Protein AF-A0A1I6J6G9-F1 (afdb_monomer_lite)

pLDDT: mean 79.51, std 20.05, range [38.81, 98.25]

Sequence (245 aa):
MIAPMTFRFVLAAASRAPIALNALIALIAPISLISLISLCAVSPVAVAADMTRAEIDAARARIEQAYQSRVKECNQRFVVTGCLEEARDERIRQLRPLDRVEHQVNAEERQRRSAAARERVQEKEREAAQDEARRKTESVREAVQPASAPAVPGARTPRANPELHQRREAQQAAEAKADAAKRREAAAERRQKAQERQRKAGELQVRQAEKAASAASAPAGKNSKPPAAHLPTPSASDIRALPKR

Radius of gyration: 42.29 Å; chains: 1; bounding box: 89×64×113 Å

Foldseek 3Di:
DDDDDDDDDDDDDDDDDDDDDDDDDDDDDDDDDDDDPPPPPPDPDPPDDDDDPVNLVVQLVVLVVVLVVQLVVLVVDPNNVVSNVVSVVSSCVSCVVSVVVVVVNVVVVVVVVVVVVVVVVVVVVVVVVVVVVVVVVVVVVVVPPPPPPPPPPPDPPPPPPVVVVVVVVVVVVVVVVVVVVVVVVVVVVVVVVVVVVVVVVVVVVVVVVVVVVVVVPDPPPPPCDDDPDPDPDDDPVRVVPDDDD

Structure (mmCIF, N/CA/C/O backbone):
data_AF-A0A1I6J6G9-F1
#
_entry.id   AF-A0A1I6J6G9-F1
#
loop_
_atom_site.group_PDB
_atom_site.id
_atom_site.type_symbol
_atom_site.label_atom_id
_atom_site.label_alt_id
_atom_site.label_comp_id
_atom_site.label_asym_id
_atom_site.label_entity_id
_atom_site.label_seq_id
_atom_site.pdbx_PDB_ins_code
_atom_site.Cartn_x
_atom_site.Cartn_y
_atom_site.Cartn_z
_atom_site.occupancy
_atom_site.B_iso_or_equiv
_atom_site.auth_seq_id
_atom_site.auth_comp_id
_atom_site.auth_asym_id
_atom_site.auth_atom_id
_atom_site.pdbx_PDB_model_num
ATOM 1 N N . MET A 1 1 ? 39.955 19.156 44.311 1.00 38.81 1 MET A N 1
ATOM 2 C CA . MET A 1 1 ? 40.242 20.602 44.250 1.00 38.81 1 MET A CA 1
ATOM 3 C C . MET A 1 1 ? 38.944 21.333 43.956 1.00 38.81 1 MET A C 1
ATOM 5 O O . MET A 1 1 ? 38.326 21.026 42.953 1.00 38.81 1 MET A O 1
ATOM 9 N N . ILE A 1 2 ? 38.585 22.231 44.879 1.00 45.16 2 ILE A N 1
ATOM 10 C CA . ILE A 1 2 ? 37.656 23.374 44.791 1.00 45.16 2 ILE A CA 1
ATOM 11 C C . ILE A 1 2 ? 36.176 23.060 44.494 1.00 45.16 2 ILE A C 1
ATOM 13 O O . ILE A 1 2 ? 35.791 22.635 43.413 1.00 45.16 2 ILE A O 1
ATOM 17 N N . ALA A 1 3 ? 35.367 23.306 45.526 1.00 43.94 3 ALA A N 1
ATOM 18 C CA . ALA A 1 3 ? 33.912 23.218 45.579 1.00 43.94 3 ALA A CA 1
ATOM 19 C C . ALA A 1 3 ? 33.265 24.608 45.275 1.00 43.94 3 ALA A C 1
ATOM 21 O O . ALA A 1 3 ? 33.821 25.354 44.477 1.00 43.94 3 ALA A O 1
ATOM 22 N N . PRO A 1 4 ? 32.125 25.004 45.871 1.00 66.31 4 PRO A N 1
ATOM 23 C CA . PRO A 1 4 ? 30.778 24.968 45.292 1.00 66.31 4 PRO A CA 1
ATOM 24 C C . PRO A 1 4 ? 30.116 26.366 45.239 1.00 66.31 4 PRO A C 1
ATOM 26 O O . PRO A 1 4 ? 30.619 27.317 45.824 1.00 66.31 4 PRO A O 1
ATOM 29 N N . MET A 1 5 ? 28.931 26.495 44.633 1.00 52.31 5 MET A N 1
ATOM 30 C CA . MET A 1 5 ? 28.071 27.677 44.824 1.00 52.31 5 MET A CA 1
ATOM 31 C C . MET A 1 5 ? 26.618 27.250 45.056 1.00 52.31 5 MET A C 1
ATOM 33 O O . MET A 1 5 ? 25.798 27.144 44.150 1.00 52.31 5 MET A O 1
ATOM 37 N N . THR A 1 6 ? 26.328 26.980 46.324 1.00 49.09 6 THR A N 1
ATOM 38 C CA . THR A 1 6 ? 25.003 27.078 46.935 1.00 49.09 6 THR A CA 1
ATOM 39 C C . THR A 1 6 ? 24.735 28.540 47.292 1.00 49.09 6 THR A C 1
ATOM 41 O O . THR A 1 6 ? 25.556 29.133 47.988 1.00 49.09 6 THR A O 1
ATOM 44 N N . PHE A 1 7 ? 23.572 29.089 46.936 1.00 54.59 7 PHE A N 1
ATOM 45 C CA . PHE A 1 7 ? 23.034 30.278 47.603 1.00 54.59 7 PHE A CA 1
ATOM 46 C C . PHE A 1 7 ? 21.625 29.984 48.124 1.00 54.59 7 PHE A C 1
ATOM 48 O O . PHE A 1 7 ? 20.678 29.756 47.376 1.00 54.59 7 PHE A O 1
ATOM 55 N N . ARG A 1 8 ? 21.544 29.933 49.454 1.00 54.34 8 ARG A N 1
ATOM 56 C CA . ARG A 1 8 ? 20.338 30.048 50.278 1.00 54.34 8 ARG A CA 1
ATOM 57 C C . ARG A 1 8 ? 20.264 31.474 50.834 1.00 54.34 8 ARG A C 1
ATOM 59 O O . ARG A 1 8 ? 21.268 32.175 50.775 1.00 54.34 8 ARG A O 1
ATOM 66 N N . PHE A 1 9 ? 19.129 31.762 51.486 1.00 44.31 9 PHE A N 1
ATOM 67 C CA . PHE A 1 9 ? 18.784 32.899 52.365 1.00 44.31 9 PHE A CA 1
ATOM 68 C C . PHE A 1 9 ? 17.983 34.024 51.695 1.00 44.31 9 PHE A C 1
ATOM 70 O O . PHE A 1 9 ? 18.258 34.363 50.556 1.00 44.31 9 PHE A O 1
ATOM 77 N N . VAL A 1 10 ? 16.960 34.639 52.304 1.00 47.06 10 VAL A N 1
ATOM 78 C CA . VAL A 1 10 ? 16.396 34.709 53.681 1.00 47.06 10 VAL A CA 1
ATOM 79 C C . VAL A 1 10 ? 14.885 35.080 53.473 1.00 47.06 10 VAL A C 1
ATOM 81 O O . VAL A 1 10 ? 14.580 35.746 52.489 1.00 47.06 10 VAL A O 1
ATOM 84 N N . LEU A 1 11 ? 13.884 34.462 54.138 1.00 43.28 11 LEU A N 1
ATOM 85 C CA . LEU A 1 11 ? 13.014 35.001 55.234 1.00 43.28 11 LEU A CA 1
ATOM 86 C C . LEU A 1 11 ? 12.765 36.541 55.210 1.00 43.28 11 LEU A C 1
ATOM 88 O O . LEU A 1 11 ? 13.591 37.290 54.747 1.00 43.28 11 LEU A O 1
ATOM 92 N N . ALA A 1 12 ? 11.732 37.209 55.709 1.00 40.38 12 ALA A N 1
ATOM 93 C CA . ALA A 1 12 ? 10.555 36.979 56.527 1.00 40.38 12 ALA A CA 1
ATOM 94 C C . ALA A 1 12 ? 9.702 38.267 56.415 1.00 40.38 12 ALA A C 1
ATOM 96 O O . ALA A 1 12 ? 10.268 39.337 56.208 1.00 40.38 12 ALA A O 1
ATOM 97 N N . ALA A 1 13 ? 8.390 38.194 56.648 1.00 41.00 13 ALA A N 1
ATOM 98 C CA . ALA A 1 13 ? 7.668 39.157 57.494 1.00 41.00 13 ALA A CA 1
ATOM 99 C C . ALA A 1 13 ? 6.199 38.740 57.636 1.00 41.00 13 ALA A C 1
ATOM 101 O O . ALA A 1 13 ? 5.458 38.630 56.663 1.00 41.00 13 ALA A O 1
ATOM 102 N N . ALA A 1 14 ? 5.806 38.513 58.883 1.00 45.62 14 ALA A N 1
ATOM 103 C CA . ALA A 1 14 ? 4.445 38.305 59.339 1.00 45.62 14 ALA A CA 1
ATOM 104 C C . ALA A 1 14 ? 3.843 39.631 59.832 1.00 45.62 14 ALA A C 1
ATOM 106 O O . ALA A 1 14 ? 4.559 40.444 60.414 1.00 45.62 14 ALA A O 1
ATOM 107 N N . SER A 1 15 ? 2.523 39.787 59.738 1.00 48.12 15 SER A N 1
ATOM 108 C CA . SER A 1 15 ? 1.739 40.601 60.678 1.00 48.12 15 SER A CA 1
ATOM 109 C C . SER A 1 15 ? 0.290 40.091 60.769 1.00 48.12 15 SER A C 1
ATOM 111 O O . SER A 1 15 ? -0.230 39.452 59.859 1.00 48.12 15 SER A O 1
ATOM 113 N N . ARG A 1 16 ? -0.297 40.264 61.958 1.00 50.94 16 ARG A N 1
ATOM 114 C CA . ARG A 1 16 ? -1.461 39.569 62.541 1.00 50.94 16 ARG A CA 1
ATOM 115 C C . ARG A 1 16 ? -2.726 40.455 62.539 1.00 50.94 16 ARG A C 1
ATOM 117 O O . ARG A 1 16 ? -2.579 41.599 62.936 1.00 50.94 16 ARG A O 1
ATOM 124 N N . ALA A 1 17 ? -3.896 39.849 62.240 1.00 45.72 17 ALA A N 1
ATOM 125 C CA . ALA A 1 17 ? -5.252 39.920 62.878 1.00 45.72 17 ALA A CA 1
ATOM 126 C C . ALA A 1 17 ? -5.901 41.306 63.231 1.00 45.72 17 ALA A C 1
ATOM 128 O O . ALA A 1 17 ? -5.201 42.303 63.129 1.00 45.72 17 ALA A O 1
ATOM 129 N N . PRO A 1 18 ? -7.182 41.438 63.704 1.00 55.47 18 PRO A N 1
ATOM 130 C CA . PRO A 1 18 ? -8.232 40.443 64.031 1.00 55.47 18 PRO A CA 1
ATOM 131 C C . PRO A 1 18 ? -9.713 40.776 63.626 1.00 55.47 18 PRO A C 1
ATOM 133 O O . PRO A 1 18 ? -10.078 41.903 63.322 1.00 55.47 18 PRO A O 1
ATOM 136 N N . ILE A 1 19 ? -10.560 39.734 63.666 1.00 52.97 19 ILE A N 1
ATOM 137 C CA . ILE A 1 19 ? -11.949 39.611 64.189 1.00 52.97 19 ILE A CA 1
ATOM 138 C C . ILE A 1 19 ? -12.850 40.871 64.255 1.00 52.97 19 ILE A C 1
ATOM 140 O O . ILE A 1 19 ? -12.655 41.722 65.117 1.00 52.97 19 ILE A O 1
ATOM 144 N N . ALA A 1 20 ? -13.980 40.853 63.529 1.00 48.72 20 ALA A N 1
ATOM 145 C CA . ALA A 1 20 ? -15.238 41.446 63.998 1.00 48.72 20 ALA A CA 1
ATOM 146 C C . ALA A 1 20 ? -16.474 40.682 63.477 1.00 48.72 20 ALA A C 1
ATOM 148 O O . ALA A 1 20 ? -16.691 40.531 62.277 1.00 48.72 20 ALA A O 1
ATOM 149 N N . LEU A 1 21 ? -17.251 40.203 64.449 1.00 49.12 21 LEU A N 1
ATOM 150 C CA . LEU A 1 21 ? -18.651 39.777 64.419 1.00 49.12 21 LEU A CA 1
ATOM 151 C C . LEU A 1 21 ? -19.518 40.675 63.515 1.00 49.12 21 LEU A C 1
ATOM 153 O O . LEU A 1 21 ? -19.508 41.888 63.696 1.00 49.12 21 LEU A O 1
ATOM 157 N N . ASN A 1 22 ? -20.354 40.091 62.652 1.00 48.75 22 ASN A N 1
ATOM 158 C CA . ASN A 1 22 ? -21.758 40.499 62.567 1.00 48.75 22 ASN A CA 1
ATOM 159 C C . ASN A 1 22 ? -22.607 39.434 61.872 1.00 48.75 22 ASN A C 1
ATOM 161 O O . ASN A 1 22 ? -22.327 38.976 60.766 1.00 48.75 22 ASN A O 1
ATOM 165 N N . ALA A 1 23 ? -23.632 39.026 62.604 1.00 44.22 23 ALA A N 1
ATOM 166 C CA . ALA A 1 23 ? -24.640 38.068 62.223 1.00 44.22 23 ALA A CA 1
ATOM 167 C C . ALA A 1 23 ? -25.755 38.727 61.389 1.00 44.22 23 ALA A C 1
ATOM 169 O O . ALA A 1 23 ? -25.989 39.927 61.490 1.00 44.22 23 ALA A O 1
ATOM 170 N N . LEU A 1 24 ? -26.517 37.869 60.703 1.00 40.94 24 LEU A N 1
ATOM 171 C CA . LEU A 1 24 ? -27.970 37.987 60.550 1.00 40.94 24 LEU A CA 1
ATOM 172 C C . LEU A 1 24 ? -28.512 39.069 59.593 1.00 40.94 24 LEU A C 1
ATOM 174 O O . LEU A 1 24 ? -28.957 40.101 60.067 1.00 40.94 24 LEU A O 1
ATOM 178 N N . ILE A 1 25 ? -28.657 38.762 58.294 1.00 49.28 25 ILE A N 1
ATOM 179 C CA . ILE A 1 25 ? -29.888 39.084 57.534 1.00 49.28 25 ILE A CA 1
ATOM 180 C C . ILE A 1 25 ? -30.158 37.954 56.532 1.00 49.28 25 ILE A C 1
ATOM 182 O O . ILE A 1 25 ? -29.389 37.709 55.605 1.00 49.28 25 ILE A O 1
ATOM 186 N N . ALA A 1 26 ? -31.265 37.257 56.758 1.00 45.81 26 ALA A N 1
ATOM 187 C CA . ALA A 1 26 ? -31.869 36.303 55.848 1.00 45.81 26 ALA A CA 1
ATOM 188 C C . ALA A 1 26 ? -32.902 37.004 54.938 1.00 45.81 26 ALA A C 1
ATOM 190 O O . ALA A 1 26 ? -33.452 38.033 55.316 1.00 45.81 26 ALA A O 1
ATOM 191 N N . LEU A 1 27 ? -33.210 36.362 53.803 1.00 47.00 27 LEU A N 1
ATOM 192 C CA . LEU A 1 27 ? -34.405 36.540 52.958 1.00 47.00 27 LEU A CA 1
ATOM 193 C C . LEU A 1 27 ? -34.607 37.887 52.234 1.00 47.00 27 LEU A C 1
ATOM 195 O O . LEU A 1 27 ? -35.333 38.739 52.726 1.00 47.00 27 LEU A O 1
ATOM 199 N N . ILE A 1 28 ? -34.163 37.968 50.969 1.00 48.72 28 ILE A N 1
ATOM 200 C CA . ILE A 1 28 ? -34.999 38.451 49.848 1.00 48.72 28 ILE A CA 1
ATOM 201 C C . ILE A 1 28 ? -34.712 37.556 48.632 1.00 48.72 28 ILE A C 1
ATOM 203 O O . ILE A 1 28 ? -33.566 37.234 48.332 1.00 48.72 28 ILE A O 1
ATOM 207 N N . ALA A 1 29 ? -35.786 37.086 48.009 1.00 44.12 29 ALA A N 1
ATOM 208 C CA . ALA A 1 29 ? -35.824 36.085 46.954 1.00 44.12 29 ALA A CA 1
ATOM 209 C C . ALA A 1 29 ? -35.574 36.701 45.542 1.00 44.12 29 ALA A C 1
ATOM 211 O O . ALA A 1 29 ? -35.080 37.822 45.450 1.00 44.12 29 ALA A O 1
ATOM 212 N N . PRO A 1 30 ? -35.812 35.955 44.447 1.00 58.53 30 PRO A N 1
ATOM 213 C CA . PRO A 1 30 ? -34.904 35.694 43.327 1.00 58.53 30 PRO A CA 1
ATOM 214 C C . PRO A 1 30 ? -35.187 36.640 42.140 1.00 58.53 30 PRO A C 1
ATOM 216 O O . PRO A 1 30 ? -36.049 37.495 42.268 1.00 58.53 30 PRO A O 1
ATOM 219 N N . ILE A 1 31 ? -34.517 36.454 40.990 1.00 48.91 31 ILE A N 1
ATOM 220 C CA . ILE A 1 31 ? -34.902 36.855 39.608 1.00 48.91 31 ILE A CA 1
ATOM 221 C C . ILE A 1 31 ? -33.693 37.437 38.847 1.00 48.91 31 ILE A C 1
ATOM 223 O O . ILE A 1 31 ? -33.018 38.351 39.304 1.00 48.91 31 ILE A O 1
ATOM 227 N N . SER A 1 32 ? -33.484 36.898 37.641 1.00 47.28 32 SER A N 1
ATOM 228 C CA . SER A 1 32 ? -32.656 37.435 36.548 1.00 47.28 32 SER A CA 1
ATOM 229 C C . SER A 1 32 ? -31.139 37.269 36.626 1.00 47.28 32 SER A C 1
ATOM 231 O O . SER A 1 32 ? -30.405 38.230 36.804 1.00 47.28 32 SER A O 1
ATOM 233 N N . LEU A 1 33 ? -30.662 36.061 36.310 1.00 45.12 33 LEU A N 1
ATOM 234 C CA . LEU A 1 33 ? -29.445 35.885 35.499 1.00 45.12 33 LEU A CA 1
ATOM 235 C C . LEU A 1 33 ? -29.486 34.515 34.800 1.00 45.12 33 LEU A C 1
ATOM 237 O O . LEU A 1 33 ? -28.687 33.616 35.040 1.00 45.12 33 LEU A O 1
ATOM 241 N N . ILE A 1 34 ? -30.498 34.352 33.944 1.00 47.97 34 ILE A N 1
ATOM 242 C CA . ILE A 1 34 ? -30.553 33.309 32.917 1.00 47.97 34 ILE A CA 1
ATOM 243 C C . ILE A 1 34 ? -30.219 33.977 31.580 1.00 47.97 34 ILE A C 1
ATOM 245 O O . ILE A 1 34 ? -30.699 35.072 31.298 1.00 47.97 34 ILE A O 1
ATOM 249 N N . SER A 1 35 ? -29.477 33.244 30.750 1.00 49.25 35 SER A N 1
ATOM 250 C CA . SER A 1 35 ? -29.317 33.423 29.300 1.00 49.25 35 SER A CA 1
ATOM 251 C C . SER A 1 35 ? -28.183 34.318 28.800 1.00 49.25 35 SER A C 1
ATOM 253 O O . SER A 1 35 ? -28.405 35.390 28.256 1.00 49.25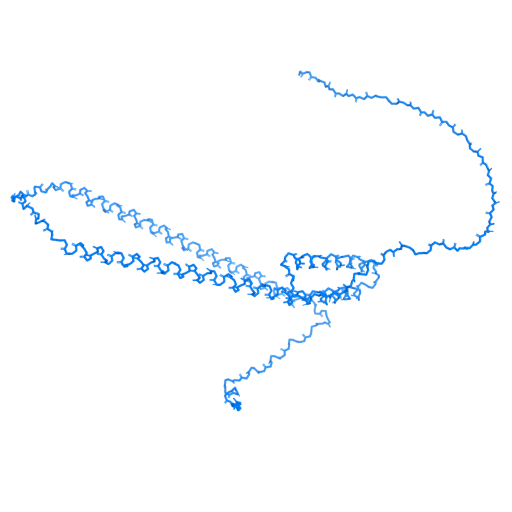 35 SER A O 1
ATOM 255 N N . LEU A 1 36 ? -26.960 33.780 28.853 1.00 47.91 36 LEU A N 1
ATOM 256 C CA . LEU A 1 36 ? -25.964 33.935 27.781 1.00 47.91 36 LEU A CA 1
ATOM 257 C C . LEU A 1 36 ? -25.007 32.727 27.772 1.00 47.91 36 LEU A C 1
ATOM 259 O O . LEU A 1 36 ? -23.788 32.856 27.759 1.00 47.91 36 LEU A O 1
ATOM 263 N N . ILE A 1 37 ? -25.566 31.512 27.782 1.00 55.28 37 ILE A N 1
ATOM 264 C CA . ILE A 1 37 ? -24.819 30.336 27.322 1.00 55.28 37 ILE A CA 1
ATOM 265 C C . ILE A 1 37 ? -25.101 30.243 25.832 1.00 55.28 37 ILE A C 1
ATOM 267 O O . ILE A 1 37 ? -26.179 29.828 25.410 1.00 55.28 37 ILE A O 1
ATOM 271 N N . SER A 1 38 ? -24.129 30.728 25.062 1.00 46.09 38 SER A N 1
ATOM 272 C CA . SER A 1 38 ? -24.056 30.605 23.615 1.00 46.09 38 SER A CA 1
ATOM 273 C C . SER A 1 38 ? -24.272 29.145 23.229 1.00 46.09 38 SER A C 1
ATOM 275 O O . SER A 1 38 ? -23.399 28.289 23.394 1.00 46.09 38 SER A O 1
ATOM 277 N N . LEU A 1 39 ? -25.481 28.861 22.757 1.00 44.91 39 LEU A N 1
ATOM 278 C CA . LEU A 1 39 ? -25.828 27.614 22.116 1.00 44.91 39 LEU A CA 1
ATOM 279 C C . LEU A 1 39 ? -25.170 27.654 20.735 1.00 44.91 39 LEU A C 1
ATOM 281 O O . LEU A 1 39 ? -25.781 28.056 19.748 1.00 44.91 39 LEU A O 1
ATOM 285 N N . CYS A 1 40 ? -23.898 27.259 20.664 1.00 40.84 40 CYS A N 1
ATOM 286 C CA . CYS A 1 40 ? -23.317 26.791 19.415 1.00 40.84 40 CYS A CA 1
ATOM 287 C C . CYS A 1 40 ? -24.106 25.545 19.015 1.00 40.84 40 CYS A C 1
ATOM 289 O O . CYS A 1 40 ? -23.790 24.427 19.422 1.00 40.84 40 CYS A O 1
ATOM 291 N N . ALA A 1 41 ? -25.179 25.760 18.259 1.00 41.78 41 ALA A N 1
ATOM 292 C CA . ALA A 1 41 ? -25.892 24.725 17.546 1.00 41.78 41 ALA A CA 1
ATOM 293 C C . ALA A 1 41 ? -24.912 24.091 16.551 1.00 41.78 41 ALA A C 1
ATOM 295 O O . ALA A 1 41 ? -24.777 24.523 15.406 1.00 41.78 41 ALA A O 1
ATOM 296 N N . VAL A 1 42 ? -24.187 23.067 17.006 1.00 55.06 42 VAL A N 1
ATOM 297 C CA . VAL A 1 42 ? -23.536 22.103 16.124 1.00 55.06 42 VAL A CA 1
ATOM 298 C C . VAL A 1 42 ? -24.672 21.375 15.421 1.00 55.06 42 VAL A C 1
ATOM 300 O O . VAL A 1 42 ? -25.265 20.436 15.945 1.00 55.06 42 VAL A O 1
ATOM 303 N N . SER A 1 43 ? -25.029 21.894 14.252 1.00 44.34 43 SER A N 1
ATOM 304 C CA . SER A 1 43 ? -25.975 21.257 13.349 1.00 44.34 43 SER A CA 1
ATOM 305 C C . SER A 1 43 ? -25.421 19.881 12.970 1.00 44.34 43 SER A C 1
ATOM 307 O O . SER A 1 43 ? -24.274 19.801 12.514 1.00 44.34 43 SER A O 1
ATOM 309 N N . PRO A 1 44 ? -26.176 18.785 13.150 1.00 52.94 44 PRO A N 1
ATOM 310 C CA . PRO A 1 44 ? -25.733 17.493 12.675 1.00 52.94 44 PRO A CA 1
ATOM 311 C C . PRO A 1 44 ? -25.830 17.462 11.145 1.00 52.94 44 PRO A C 1
ATOM 313 O O . PRO A 1 44 ? -26.911 17.483 10.570 1.00 52.94 44 PRO A O 1
ATOM 316 N N . VAL A 1 45 ? -24.659 17.352 10.514 1.00 52.72 45 VAL A N 1
ATOM 317 C CA . VAL A 1 45 ? -24.447 16.579 9.282 1.00 52.72 45 VAL A CA 1
ATOM 318 C C . VAL A 1 45 ? -25.225 17.087 8.058 1.00 52.72 45 VAL A C 1
ATOM 320 O O . VAL A 1 45 ? -26.062 16.394 7.489 1.00 52.72 45 VAL A O 1
ATOM 323 N N . ALA A 1 46 ? -24.831 18.256 7.557 1.00 46.41 46 ALA A N 1
ATOM 324 C CA . ALA A 1 46 ? -24.772 18.469 6.112 1.00 46.41 46 ALA A CA 1
ATOM 325 C C . ALA A 1 46 ? -23.373 18.040 5.631 1.00 46.41 46 ALA A C 1
ATOM 327 O O . ALA A 1 46 ? -22.508 18.873 5.383 1.00 46.41 46 ALA A O 1
ATOM 328 N N . VAL A 1 47 ? -23.107 16.728 5.587 1.00 57.97 47 VAL A N 1
ATOM 329 C CA . VAL A 1 47 ? -21.920 16.201 4.889 1.00 57.97 47 VAL A CA 1
ATOM 330 C C . VAL A 1 47 ? -22.381 15.835 3.490 1.00 57.97 47 VAL A C 1
ATOM 332 O O . VAL A 1 47 ? -23.027 14.812 3.285 1.00 57.97 47 VAL A O 1
ATOM 335 N N . ALA A 1 48 ? -22.163 16.717 2.527 1.00 52.16 48 ALA A N 1
ATOM 336 C CA . ALA A 1 48 ? -22.530 16.416 1.151 1.00 52.16 48 ALA A CA 1
ATOM 337 C C . ALA A 1 48 ? -21.685 17.240 0.184 1.00 52.16 48 ALA A C 1
ATOM 339 O O . ALA A 1 48 ? -22.123 18.281 -0.287 1.00 52.16 48 ALA A O 1
ATOM 340 N N . ALA A 1 49 ? -20.453 16.771 -0.036 1.00 55.50 49 ALA A N 1
ATOM 341 C CA . ALA A 1 49 ? -19.853 16.497 -1.354 1.00 55.50 49 ALA A CA 1
ATOM 342 C C . ALA A 1 49 ? -18.325 16.669 -1.338 1.00 55.50 49 ALA A C 1
ATOM 344 O O . ALA A 1 49 ? -17.634 15.868 -1.955 1.00 55.50 49 ALA A O 1
ATOM 345 N N . ASP A 1 50 ? -17.798 17.615 -0.554 1.00 69.19 50 ASP A N 1
ATOM 346 C CA . ASP A 1 50 ? -16.424 18.103 -0.751 1.00 69.19 50 ASP A CA 1
ATOM 347 C C . ASP A 1 50 ? -15.533 17.984 0.495 1.00 69.19 50 ASP A C 1
ATOM 349 O O . ASP A 1 50 ? -14.781 18.900 0.817 1.00 69.19 50 ASP A O 1
ATOM 353 N N . MET A 1 51 ? -15.606 16.871 1.234 1.00 83.88 51 MET A N 1
ATOM 354 C CA . MET A 1 51 ? -14.655 16.666 2.334 1.00 83.88 51 MET A CA 1
ATOM 355 C C . MET A 1 51 ? -13.304 16.183 1.811 1.00 83.88 51 MET A C 1
ATOM 357 O O . MET A 1 51 ? -13.215 15.169 1.112 1.00 83.88 51 MET A O 1
ATOM 361 N N . THR A 1 52 ? -12.229 16.857 2.215 1.00 89.12 52 THR A N 1
ATOM 362 C CA . THR A 1 52 ? -10.868 16.376 1.949 1.00 89.12 52 THR A CA 1
ATOM 363 C C . THR A 1 52 ? -10.505 15.203 2.865 1.00 89.12 52 THR A C 1
ATOM 365 O O . THR A 1 52 ? -11.089 15.003 3.931 1.00 89.12 52 THR A O 1
ATOM 368 N N . ARG A 1 53 ? -9.487 14.413 2.494 1.00 91.12 53 ARG A N 1
ATOM 369 C CA . ARG A 1 53 ? -9.023 13.274 3.310 1.00 91.12 53 ARG A CA 1
ATOM 370 C C . ARG A 1 53 ? -8.648 13.683 4.742 1.00 91.12 53 ARG A C 1
ATOM 372 O O . ARG A 1 53 ? -9.008 12.992 5.687 1.00 91.12 53 ARG A O 1
ATOM 379 N N . ALA A 1 54 ? -7.993 14.833 4.898 1.00 92.44 54 ALA A N 1
ATOM 380 C CA . ALA A 1 54 ? -7.621 15.367 6.206 1.00 92.44 54 ALA A CA 1
ATOM 381 C C . ALA A 1 54 ? -8.848 15.736 7.060 1.00 92.44 54 ALA A C 1
ATOM 383 O O . ALA A 1 54 ? -8.858 15.507 8.268 1.00 92.44 54 ALA A O 1
ATOM 384 N N . GLU A 1 55 ? -9.902 16.269 6.442 1.00 93.00 55 GLU A N 1
ATOM 385 C CA . GLU A 1 55 ? -11.154 16.585 7.135 1.00 93.00 55 GLU A CA 1
ATOM 386 C C . GLU A 1 55 ? -11.907 15.326 7.568 1.00 93.00 55 GLU A C 1
ATOM 388 O O . GLU A 1 55 ? -12.478 15.307 8.661 1.00 93.00 55 GLU A O 1
ATOM 393 N N . ILE A 1 56 ? -11.883 14.270 6.747 1.00 94.12 56 ILE A N 1
ATOM 394 C CA . ILE A 1 56 ? -12.452 12.961 7.095 1.00 94.12 56 ILE A CA 1
ATOM 395 C C . ILE A 1 56 ? -11.712 12.386 8.305 1.00 94.12 56 ILE A C 1
ATOM 397 O O . ILE A 1 56 ? -12.356 12.004 9.283 1.00 94.12 56 ILE A O 1
ATOM 401 N N . ASP A 1 57 ? -10.378 12.399 8.296 1.00 94.69 57 ASP A N 1
ATOM 402 C CA . ASP A 1 57 ? -9.562 11.916 9.415 1.00 94.69 57 ASP A CA 1
ATOM 403 C C . ASP A 1 57 ? -9.826 12.724 10.698 1.00 94.69 57 ASP A C 1
ATOM 405 O O . ASP A 1 57 ? -10.038 12.152 11.771 1.00 94.69 57 ASP A O 1
ATOM 409 N N . ALA A 1 58 ? -9.916 14.054 10.591 1.00 96.25 58 ALA A N 1
ATOM 410 C CA . ALA A 1 58 ? -10.265 14.923 11.713 1.00 96.25 58 ALA A CA 1
ATOM 411 C C . ALA A 1 58 ? -11.692 14.670 12.234 1.00 96.25 58 ALA A C 1
ATOM 413 O O . ALA A 1 58 ? -11.950 14.745 13.438 1.00 96.25 58 ALA A O 1
ATOM 414 N N . ALA A 1 59 ? -12.648 14.367 11.355 1.00 95.19 59 ALA A N 1
ATOM 415 C CA . ALA A 1 59 ? -14.007 14.011 11.749 1.00 95.19 59 ALA A CA 1
ATOM 416 C C . ALA A 1 59 ? -14.057 12.642 12.453 1.00 95.19 59 ALA A C 1
ATOM 418 O O . ALA A 1 59 ? -14.667 12.537 13.519 1.00 95.19 59 ALA A O 1
ATOM 419 N N . ARG A 1 60 ? -13.345 11.627 11.943 1.00 96.69 60 ARG A N 1
ATOM 420 C CA . ARG A 1 60 ? -13.207 10.314 12.603 1.00 96.69 60 ARG A CA 1
ATOM 421 C C . ARG A 1 60 ? -12.567 10.451 13.984 1.00 96.69 60 ARG A C 1
ATOM 423 O O . ARG A 1 60 ? -13.065 9.862 14.940 1.00 96.69 60 ARG A O 1
ATOM 430 N N . ALA A 1 61 ? -11.514 11.261 14.109 1.00 97.38 61 ALA A N 1
ATOM 431 C CA . ALA A 1 61 ? -10.844 11.511 15.384 1.00 97.38 61 ALA A CA 1
ATOM 432 C C . ALA A 1 61 ? -11.783 12.154 16.418 1.00 97.38 61 ALA A C 1
ATOM 434 O O . ALA A 1 61 ? -11.799 11.733 17.574 1.00 97.38 61 ALA A O 1
ATOM 435 N N . ARG A 1 62 ? -12.616 13.120 16.003 1.00 97.75 62 ARG A N 1
ATOM 436 C CA . ARG A 1 62 ? -13.629 13.741 16.875 1.00 97.75 62 ARG A CA 1
ATOM 437 C C . ARG A 1 62 ? -14.676 12.735 17.359 1.00 97.75 62 ARG A C 1
ATOM 439 O O . ARG A 1 62 ? -14.976 12.704 18.551 1.00 97.75 62 ARG A O 1
ATOM 446 N N . ILE A 1 63 ? -15.193 11.892 16.462 1.00 97.50 63 ILE A N 1
ATOM 447 C CA . ILE A 1 63 ? -16.160 10.835 16.809 1.00 97.50 63 ILE A CA 1
ATOM 448 C C . ILE A 1 63 ? -15.528 9.829 17.779 1.00 97.50 63 ILE A C 1
ATOM 450 O O . ILE A 1 63 ? -16.139 9.452 18.778 1.00 97.50 63 ILE A O 1
ATOM 454 N N . GLU A 1 64 ? -14.283 9.425 17.528 1.00 97.81 64 GLU A N 1
ATOM 455 C CA . GLU A 1 64 ? -13.564 8.505 18.406 1.00 97.81 64 GLU A CA 1
ATOM 456 C C . GLU A 1 64 ? -13.320 9.126 19.788 1.00 97.81 64 GLU A C 1
ATOM 458 O O . GLU A 1 64 ? -13.575 8.484 20.801 1.00 97.81 64 GLU A O 1
ATOM 463 N N . GLN A 1 65 ? -12.918 10.396 19.866 1.00 98.19 65 GLN A N 1
ATOM 464 C CA . GLN A 1 65 ? -12.745 11.094 21.142 1.00 98.19 65 GLN A CA 1
ATOM 465 C C . GLN A 1 65 ? -14.059 11.189 21.937 1.00 98.19 65 GLN A C 1
ATOM 467 O O . GLN A 1 65 ? -14.059 10.999 23.160 1.00 98.19 65 GLN A O 1
ATOM 472 N N . ALA A 1 66 ? -15.178 11.453 21.257 1.00 97.06 66 ALA A N 1
ATOM 473 C CA . ALA A 1 66 ? -16.502 11.474 21.872 1.00 97.06 66 ALA A CA 1
ATOM 474 C C . ALA A 1 66 ? -16.894 10.087 22.406 1.00 97.06 66 ALA A C 1
ATOM 476 O O . ALA A 1 66 ? -17.334 9.968 23.551 1.00 97.06 66 ALA A O 1
ATOM 477 N N . TYR A 1 67 ? -16.648 9.032 21.625 1.00 98.19 67 TYR A N 1
ATOM 478 C CA . TYR A 1 67 ? -16.859 7.650 22.052 1.00 98.19 67 TYR A CA 1
ATOM 479 C C . TYR A 1 67 ? -16.010 7.291 23.277 1.00 98.19 67 TYR A C 1
ATOM 481 O O . TYR A 1 67 ? -16.547 6.804 24.266 1.00 98.19 67 TYR A O 1
ATOM 489 N N . GLN A 1 68 ? -14.710 7.595 23.270 1.00 98.25 68 GLN A N 1
ATOM 490 C CA . GLN A 1 68 ? -13.824 7.316 24.405 1.00 98.25 68 GLN A CA 1
ATOM 491 C C . GLN A 1 68 ? -14.267 8.054 25.675 1.00 98.25 68 GLN A C 1
ATOM 493 O O . GLN A 1 68 ? -14.201 7.506 26.776 1.00 98.25 68 GLN A O 1
ATOM 498 N N . SER A 1 69 ? -14.756 9.287 25.534 1.00 97.81 69 SER A N 1
ATOM 499 C CA . SER A 1 69 ? -15.321 10.049 26.652 1.00 97.81 69 SER A CA 1
ATOM 500 C C . SER A 1 69 ? -16.600 9.397 27.190 1.00 97.81 69 SER A C 1
ATOM 502 O O . SER A 1 69 ? -16.725 9.215 28.400 1.00 97.81 69 SER A O 1
ATOM 504 N N . ARG A 1 70 ? -17.503 8.948 26.306 1.00 96.75 70 ARG A N 1
ATOM 505 C CA . ARG A 1 70 ? -18.713 8.202 26.690 1.00 96.75 70 ARG A CA 1
ATOM 506 C C . ARG A 1 70 ? -18.405 6.864 27.349 1.00 96.75 70 ARG A C 1
ATOM 508 O O . ARG A 1 70 ? -19.042 6.526 28.335 1.00 96.75 70 ARG A O 1
ATOM 515 N N . VAL A 1 71 ? -17.403 6.128 26.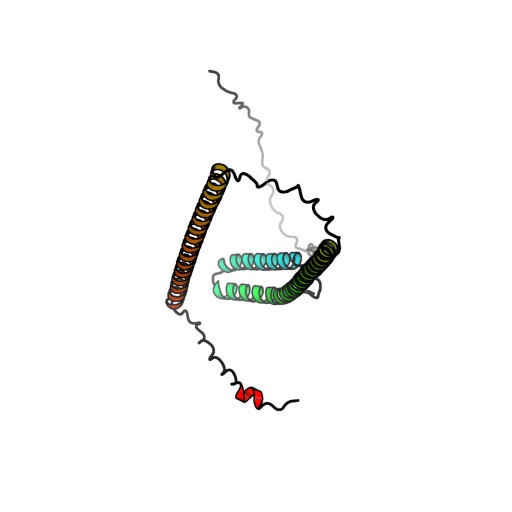877 1.00 97.62 71 VAL A N 1
ATOM 516 C CA . VAL A 1 71 ? -16.964 4.873 27.508 1.00 97.62 71 VAL A CA 1
ATOM 517 C C . VAL A 1 71 ? -16.489 5.123 28.941 1.00 97.62 71 VAL A C 1
ATOM 519 O O . VAL A 1 71 ? -16.874 4.390 29.851 1.00 97.62 71 VAL A O 1
ATOM 522 N N . LYS A 1 72 ? -15.695 6.180 29.169 1.00 97.75 72 LYS A N 1
ATOM 523 C CA . LYS A 1 72 ? -15.251 6.565 30.520 1.00 97.75 72 LYS A CA 1
ATOM 524 C C . LYS A 1 72 ? -16.427 6.886 31.440 1.00 97.75 72 LYS A C 1
ATOM 526 O O . LYS A 1 72 ? -16.416 6.445 32.583 1.00 97.75 72 LYS A O 1
ATOM 531 N N . GLU A 1 73 ? -17.426 7.609 30.942 1.00 96.12 73 GLU A N 1
ATOM 532 C CA . GLU A 1 73 ? -18.660 7.905 31.678 1.00 96.12 73 GLU A CA 1
ATOM 533 C C . GLU A 1 73 ? -19.461 6.628 31.978 1.00 96.12 73 GLU A C 1
ATOM 535 O O . GLU A 1 73 ? -19.859 6.399 33.116 1.00 96.12 73 GLU A O 1
ATOM 540 N N . CYS A 1 74 ? -19.647 5.750 30.989 1.00 97.38 74 CYS A N 1
ATOM 541 C CA . CYS A 1 74 ? -20.377 4.494 31.154 1.00 97.38 74 CYS A CA 1
ATOM 542 C C . CYS A 1 74 ? -19.759 3.589 32.219 1.00 97.38 74 CYS A C 1
ATOM 544 O O . CYS A 1 74 ? -20.490 2.989 33.002 1.00 97.38 74 CYS A O 1
ATOM 546 N N . ASN A 1 75 ? -18.429 3.536 32.292 1.00 95.69 75 ASN A N 1
ATOM 547 C CA . ASN A 1 75 ? -17.713 2.747 33.295 1.00 95.69 75 ASN A CA 1
ATOM 548 C C . ASN A 1 75 ? -17.911 3.251 34.735 1.00 95.69 75 ASN A C 1
ATOM 550 O O . ASN A 1 75 ? -17.608 2.521 35.673 1.00 95.69 75 ASN A O 1
ATOM 554 N N . GLN A 1 76 ? -18.410 4.475 34.929 1.00 96.00 76 GLN A N 1
ATOM 555 C CA . GLN A 1 76 ? -18.745 5.010 36.254 1.00 96.00 76 GLN A CA 1
ATOM 556 C C . GLN A 1 76 ? -20.171 4.637 36.695 1.00 96.00 76 GLN A C 1
ATOM 558 O O . GLN A 1 76 ? -20.545 4.883 37.840 1.00 96.00 76 GLN A O 1
ATOM 563 N N . ARG A 1 77 ? -20.989 4.063 35.802 1.00 93.62 77 ARG A N 1
ATOM 564 C CA . ARG A 1 77 ? -22.383 3.690 36.084 1.00 93.62 77 ARG A CA 1
ATOM 565 C C . ARG A 1 77 ? -22.457 2.251 36.594 1.00 93.62 77 ARG A C 1
ATOM 567 O O . ARG A 1 77 ? -21.649 1.408 36.232 1.00 93.62 77 ARG A O 1
ATOM 574 N N . PHE A 1 78 ? -23.487 1.945 37.382 1.00 89.62 78 PHE A N 1
ATOM 575 C CA . PHE A 1 78 ? -23.729 0.576 37.859 1.00 89.62 78 PHE A CA 1
ATOM 576 C C . PHE A 1 78 ? -24.183 -0.382 36.744 1.00 89.62 78 PHE A C 1
ATOM 578 O O . PHE A 1 78 ? -23.842 -1.561 36.771 1.00 89.62 78 PHE A O 1
ATOM 585 N N . VAL A 1 79 ? -24.923 0.113 35.744 1.00 88.81 79 VAL A N 1
ATOM 586 C CA . VAL A 1 79 ? -25.370 -0.675 34.582 1.00 88.81 79 VAL A CA 1
ATOM 587 C C . VAL A 1 79 ? -24.548 -0.273 33.358 1.00 88.81 79 VAL A C 1
ATOM 589 O O . VAL A 1 79 ? -24.947 0.571 32.557 1.00 88.81 79 VAL A O 1
ATOM 592 N N . VAL A 1 80 ? -23.356 -0.854 33.247 1.00 94.38 80 VAL A N 1
ATOM 593 C CA . VAL A 1 80 ? -22.363 -0.486 32.224 1.00 94.38 80 VAL A CA 1
ATOM 594 C C . VAL A 1 80 ? -22.750 -1.001 30.832 1.00 94.38 80 VAL A C 1
ATOM 596 O O . VAL A 1 80 ? -22.504 -0.325 29.837 1.00 94.38 80 VAL A O 1
ATOM 599 N N . THR A 1 81 ? -23.386 -2.173 30.743 1.00 94.31 81 THR A N 1
ATOM 600 C CA . THR A 1 81 ? -23.627 -2.879 29.470 1.00 94.31 81 THR A CA 1
ATOM 601 C C . THR A 1 81 ? -24.487 -2.080 28.493 1.00 94.31 81 THR A C 1
ATOM 603 O O . THR A 1 81 ? -24.024 -1.798 27.392 1.00 94.31 81 THR A O 1
ATOM 606 N N . GLY A 1 82 ? -25.680 -1.638 28.907 1.00 96.19 82 GLY A N 1
ATOM 607 C CA . GLY A 1 82 ? -26.569 -0.849 28.041 1.00 96.19 82 GLY A CA 1
ATOM 608 C C . GLY A 1 82 ? -25.947 0.485 27.618 1.00 96.19 82 GLY A C 1
ATOM 609 O O . GLY A 1 82 ? -26.024 0.872 26.459 1.00 96.19 82 GLY A O 1
ATOM 610 N N . CYS A 1 83 ? -25.222 1.141 28.530 1.00 96.56 83 CYS A N 1
ATOM 611 C CA . CYS A 1 83 ? -24.523 2.390 28.227 1.00 96.56 83 CYS A CA 1
ATOM 612 C C . CYS A 1 83 ? -23.423 2.198 27.166 1.00 96.56 83 CYS A C 1
ATOM 614 O O . CYS A 1 83 ? -23.279 3.017 26.258 1.00 96.56 83 CYS A O 1
ATOM 616 N N . LEU A 1 84 ? -22.648 1.110 27.251 1.00 97.31 84 LEU A N 1
ATOM 617 C CA . LEU A 1 84 ? -21.616 0.803 26.257 1.00 97.31 84 LEU A CA 1
ATOM 618 C C . LEU A 1 84 ? -22.210 0.425 24.896 1.00 97.31 84 LEU A C 1
ATOM 620 O O . LEU A 1 84 ? -21.648 0.805 23.868 1.00 97.31 84 LEU A O 1
ATOM 624 N N . GLU A 1 85 ? -23.326 -0.305 24.878 1.00 97.38 85 GLU A N 1
ATOM 625 C CA . GLU A 1 85 ? -24.043 -0.647 23.646 1.00 97.38 85 GLU A CA 1
ATOM 626 C C . GLU A 1 85 ? -24.554 0.614 22.941 1.00 97.38 85 GLU A C 1
ATOM 628 O O . GLU A 1 85 ? -24.251 0.818 21.766 1.00 97.38 85 GLU A O 1
ATOM 633 N N . GLU A 1 86 ? -25.199 1.524 23.674 1.00 96.69 86 GLU A N 1
ATOM 634 C CA . GLU A 1 86 ? -25.639 2.820 23.146 1.00 96.69 86 GLU A CA 1
ATOM 635 C C . GLU A 1 86 ? -24.469 3.659 22.609 1.00 96.69 86 GLU A C 1
ATOM 637 O O . GLU A 1 86 ? -24.549 4.219 21.513 1.00 96.69 86 GLU A O 1
ATOM 642 N N . ALA A 1 87 ? -23.350 3.720 23.343 1.00 97.38 87 ALA A N 1
ATOM 643 C CA . ALA A 1 87 ? -22.155 4.440 22.904 1.00 97.38 87 ALA A CA 1
ATOM 644 C C . ALA A 1 87 ? -21.567 3.843 21.612 1.00 97.38 87 ALA A C 1
ATOM 646 O O . ALA A 1 87 ? -21.113 4.576 20.727 1.00 97.38 87 ALA A O 1
ATOM 647 N N . ARG A 1 88 ? -21.583 2.512 21.482 1.00 98.00 88 ARG A N 1
ATOM 648 C CA . ARG A 1 88 ? -21.116 1.806 20.285 1.00 98.00 88 ARG A CA 1
ATOM 649 C C . ARG A 1 88 ? -22.035 2.059 19.094 1.00 98.00 88 ARG A C 1
ATOM 651 O O . ARG A 1 88 ? -21.535 2.326 17.999 1.00 98.00 88 ARG A O 1
ATOM 658 N N . ASP A 1 89 ? -23.343 1.989 19.300 1.00 98.06 89 ASP A N 1
ATOM 659 C CA . ASP A 1 89 ? -24.332 2.225 18.252 1.00 98.06 89 ASP A CA 1
ATOM 660 C C . ASP A 1 89 ? -24.263 3.664 17.749 1.00 98.06 89 ASP A C 1
ATOM 662 O O . ASP A 1 89 ? -24.270 3.892 16.538 1.00 98.06 89 ASP A O 1
ATOM 666 N N . GLU A 1 90 ? -24.087 4.632 18.649 1.00 97.06 90 GLU A N 1
ATOM 667 C CA . GLU A 1 90 ? -23.894 6.029 18.271 1.00 97.06 90 GLU A CA 1
ATOM 668 C C . GLU A 1 90 ? -22.626 6.225 17.436 1.00 97.06 90 GLU A C 1
ATOM 670 O O . GLU A 1 90 ? -22.677 6.828 16.363 1.00 97.06 90 GLU A O 1
ATOM 675 N N . ARG A 1 91 ? -21.503 5.626 17.850 1.00 97.75 91 ARG A N 1
ATOM 676 C CA . ARG A 1 91 ? -20.262 5.645 17.064 1.00 97.75 91 ARG A CA 1
ATOM 677 C C . ARG A 1 91 ? -20.471 5.071 15.661 1.00 97.75 91 ARG A C 1
ATOM 679 O O . ARG A 1 91 ? -20.010 5.656 14.684 1.00 97.75 91 ARG A O 1
ATOM 686 N N . ILE A 1 92 ? -21.164 3.938 15.537 1.00 97.50 92 ILE A N 1
ATOM 687 C CA . ILE A 1 92 ? -21.448 3.315 14.234 1.00 97.50 92 ILE A CA 1
ATOM 688 C C . ILE A 1 92 ? -22.346 4.219 13.383 1.00 97.50 92 ILE A C 1
ATOM 690 O O . ILE A 1 92 ? -22.083 4.382 12.189 1.00 97.50 92 ILE A O 1
ATOM 694 N N . ARG A 1 93 ? -23.392 4.815 13.972 1.00 97.06 93 ARG A N 1
ATOM 695 C CA . ARG A 1 93 ? -24.287 5.751 13.274 1.00 97.06 93 ARG A CA 1
ATOM 696 C C . ARG A 1 93 ? -23.524 6.951 12.723 1.00 97.06 93 ARG A C 1
ATOM 698 O O . ARG A 1 93 ? -23.753 7.317 11.574 1.00 97.06 93 ARG A O 1
ATOM 705 N N . GLN A 1 94 ? -22.604 7.509 13.507 1.00 95.56 94 GLN A N 1
ATOM 706 C CA . GLN A 1 94 ? -21.804 8.667 13.113 1.00 95.56 94 GLN A CA 1
ATOM 707 C C . GLN A 1 94 ? -20.718 8.324 12.085 1.00 95.56 94 GLN A C 1
ATOM 709 O O . GLN A 1 94 ? -20.489 9.111 11.173 1.00 95.56 94 GLN A O 1
ATOM 714 N N . LEU A 1 95 ? -20.072 7.155 12.174 1.00 96.31 95 LEU A N 1
ATOM 715 C CA . LEU A 1 95 ? -19.019 6.756 11.226 1.00 96.31 95 LEU A CA 1
ATOM 716 C C . LEU A 1 95 ? -19.558 6.329 9.854 1.00 96.31 95 LEU A C 1
ATOM 718 O O . LEU A 1 95 ? -18.934 6.612 8.836 1.00 96.31 95 LEU A O 1
ATOM 722 N N . ARG A 1 96 ? -20.732 5.690 9.798 1.00 94.88 96 ARG A N 1
ATOM 723 C CA . ARG A 1 96 ? -21.306 5.157 8.551 1.00 94.88 96 ARG A CA 1
ATOM 724 C C . ARG A 1 96 ? -21.406 6.169 7.391 1.00 94.88 96 ARG A C 1
ATOM 726 O O . ARG A 1 96 ? -21.092 5.780 6.265 1.00 94.88 96 ARG A O 1
ATOM 733 N N . PRO A 1 97 ? -21.865 7.423 7.580 1.00 93.19 97 PRO A N 1
ATOM 734 C CA . PRO A 1 97 ? -21.856 8.406 6.496 1.00 93.19 97 PRO A CA 1
ATOM 735 C C . PRO A 1 97 ? -20.433 8.801 6.074 1.00 93.19 97 PRO A C 1
ATOM 737 O O . PRO A 1 97 ? -20.200 8.967 4.880 1.00 93.19 97 PRO A O 1
ATOM 740 N N . LEU A 1 98 ? -19.477 8.882 7.009 1.00 93.81 98 LEU A N 1
ATOM 741 C CA . LEU A 1 98 ? -18.075 9.198 6.703 1.00 93.81 98 LEU A CA 1
ATOM 742 C C . LEU A 1 98 ? -17.418 8.097 5.867 1.00 93.81 98 LEU A C 1
ATOM 744 O O . LEU A 1 98 ? -16.698 8.415 4.928 1.00 93.81 98 LEU A O 1
ATOM 748 N N . ASP A 1 99 ? -17.707 6.822 6.146 1.00 93.69 99 ASP A N 1
ATOM 749 C CA . ASP A 1 99 ? -17.153 5.699 5.378 1.00 93.69 99 ASP A CA 1
ATOM 750 C C . ASP A 1 99 ? -17.533 5.788 3.887 1.00 93.69 99 ASP A C 1
ATOM 752 O O . ASP A 1 99 ? -16.718 5.502 3.009 1.00 93.69 99 ASP A O 1
ATOM 756 N N . ARG A 1 100 ? -18.757 6.243 3.573 1.00 91.56 100 ARG A N 1
ATOM 757 C CA . ARG A 1 100 ? -19.203 6.443 2.181 1.00 91.56 100 ARG A CA 1
ATOM 758 C C . ARG A 1 100 ? -18.392 7.529 1.479 1.00 91.56 100 ARG A C 1
ATOM 760 O O . ARG A 1 100 ? -17.938 7.312 0.357 1.00 91.56 100 ARG A O 1
ATOM 767 N N . VAL A 1 101 ? -18.197 8.666 2.146 1.00 93.00 101 VAL A N 1
ATOM 768 C CA . VAL A 1 101 ? -17.410 9.790 1.618 1.00 93.00 101 VAL A CA 1
ATOM 769 C C . VAL A 1 101 ? -15.945 9.376 1.447 1.00 93.00 101 VAL A C 1
ATOM 771 O O . VAL A 1 101 ? -15.344 9.615 0.404 1.00 93.00 101 VAL A O 1
ATOM 774 N N . GLU A 1 102 ? -15.384 8.656 2.417 1.00 93.56 102 GLU A N 1
ATOM 775 C CA . GLU A 1 102 ? -14.014 8.147 2.350 1.00 93.56 102 GLU A CA 1
ATOM 776 C C . GLU A 1 102 ? -13.817 7.171 1.182 1.00 93.56 102 GLU A C 1
ATOM 778 O O . GLU A 1 102 ? -12.814 7.232 0.467 1.00 93.56 102 GLU A O 1
ATOM 783 N N . HIS A 1 103 ? -14.777 6.275 0.941 1.00 93.81 103 HIS A N 1
ATOM 784 C CA . HIS A 1 103 ? -14.732 5.374 -0.208 1.00 93.81 103 HIS A CA 1
ATOM 785 C C . HIS A 1 103 ? -14.746 6.118 -1.543 1.00 93.81 103 HIS A C 1
ATOM 787 O O . HIS A 1 103 ? -14.023 5.705 -2.455 1.00 93.81 103 HIS A O 1
ATOM 793 N N . GLN A 1 104 ? -15.513 7.205 -1.647 1.00 93.25 104 GLN A N 1
ATOM 794 C CA . GLN A 1 104 ? -15.542 8.052 -2.835 1.00 93.25 104 GLN A CA 1
ATOM 795 C C . GLN A 1 104 ? -14.188 8.734 -3.063 1.00 93.25 104 GLN A C 1
ATOM 797 O O . GLN A 1 104 ? -13.584 8.536 -4.118 1.00 93.25 104 GLN A O 1
ATOM 802 N N . VAL A 1 105 ? -13.647 9.414 -2.048 1.00 94.00 105 VAL A N 1
ATOM 803 C CA . VAL A 1 105 ? -12.328 10.070 -2.122 1.00 94.00 105 VAL A CA 1
ATOM 804 C C . VAL A 1 105 ? -11.229 9.064 -2.487 1.00 94.00 105 VAL A C 1
ATOM 806 O O . VAL A 1 105 ? -10.407 9.312 -3.369 1.00 94.00 105 VAL A O 1
ATOM 809 N N . ASN A 1 106 ? -11.241 7.875 -1.879 1.00 94.12 106 ASN A N 1
ATOM 810 C CA . ASN A 1 106 ? -10.282 6.813 -2.189 1.00 94.12 106 ASN A CA 1
ATOM 811 C C . ASN A 1 106 ? -10.448 6.254 -3.614 1.00 94.12 106 ASN A C 1
ATOM 813 O O . ASN A 1 106 ? -9.468 5.838 -4.238 1.00 94.12 106 ASN A O 1
ATOM 817 N N . ALA A 1 107 ? -11.674 6.187 -4.142 1.00 94.75 107 ALA A N 1
ATOM 818 C CA . ALA A 1 107 ? -11.921 5.769 -5.519 1.00 94.75 107 ALA A CA 1
ATOM 819 C C . ALA A 1 107 ? -11.365 6.792 -6.517 1.00 94.75 107 ALA A C 1
ATOM 821 O O . ALA A 1 107 ? -10.644 6.402 -7.437 1.00 94.75 107 ALA A O 1
ATOM 822 N N . GLU A 1 108 ? -11.618 8.080 -6.291 1.00 94.06 108 GLU A N 1
ATOM 823 C CA . GLU A 1 108 ? -11.073 9.173 -7.099 1.00 94.06 108 GLU A CA 1
ATOM 824 C C . GLU A 1 108 ? -9.542 9.197 -7.053 1.00 94.06 108 GLU A 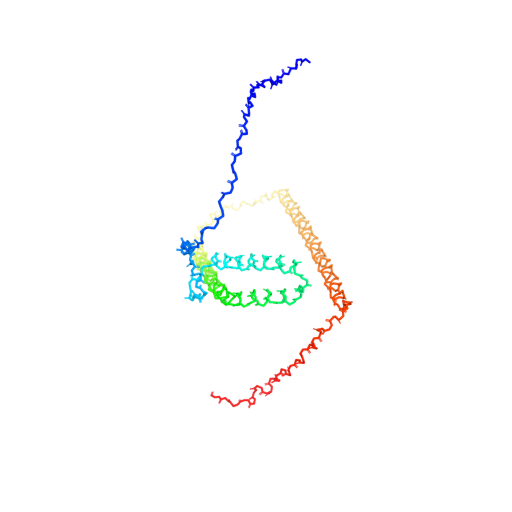C 1
ATOM 826 O O . GLU A 1 108 ? -8.880 9.296 -8.088 1.00 94.06 108 GLU A O 1
ATOM 831 N N . GLU A 1 109 ? -8.950 9.011 -5.872 1.00 94.25 109 GLU A N 1
ATOM 832 C CA . GLU A 1 109 ? -7.499 8.942 -5.725 1.00 94.25 109 GLU A CA 1
ATOM 833 C C . GLU A 1 109 ? -6.909 7.756 -6.505 1.00 94.25 109 GLU A C 1
ATOM 835 O O . GLU A 1 109 ? -5.912 7.904 -7.221 1.00 94.25 109 GLU A O 1
ATOM 840 N N . ARG A 1 110 ? -7.545 6.578 -6.440 1.00 95.25 110 ARG A N 1
ATOM 841 C CA . ARG A 1 110 ? -7.138 5.408 -7.237 1.00 95.25 110 ARG A CA 1
ATOM 842 C C . ARG A 1 110 ? -7.221 5.677 -8.736 1.00 95.25 110 ARG A C 1
ATOM 844 O O . ARG A 1 110 ? -6.309 5.273 -9.462 1.00 95.25 110 ARG A O 1
ATOM 851 N N . GLN A 1 111 ? -8.265 6.359 -9.199 1.00 97.00 111 GLN A N 1
ATOM 852 C CA . GLN A 1 111 ? -8.403 6.737 -10.606 1.00 97.00 111 GLN A CA 1
ATOM 853 C C . GLN A 1 111 ? -7.281 7.686 -11.036 1.00 97.00 111 GLN A C 1
ATOM 855 O O . GLN A 1 111 ? -6.604 7.403 -12.024 1.00 97.00 111 GLN A O 1
ATOM 860 N N . ARG A 1 112 ? -7.001 8.739 -10.254 1.00 96.06 112 ARG A N 1
ATOM 861 C CA . ARG A 1 112 ? -5.909 9.692 -10.528 1.00 96.06 112 ARG A CA 1
ATOM 862 C C . ARG A 1 112 ? -4.548 9.001 -10.593 1.00 96.06 112 ARG A C 1
ATOM 864 O O . ARG A 1 112 ? -3.807 9.185 -11.555 1.00 96.06 112 ARG A O 1
ATOM 871 N N . ARG A 1 113 ? -4.233 8.141 -9.617 1.00 96.94 113 ARG A N 1
ATOM 872 C CA . ARG A 1 113 ? -2.973 7.373 -9.608 1.00 96.94 113 ARG A CA 1
ATOM 873 C C . ARG A 1 113 ? -2.861 6.438 -10.812 1.00 96.94 113 ARG A C 1
ATOM 875 O O . ARG A 1 113 ? -1.775 6.300 -11.373 1.00 96.94 113 ARG A O 1
ATOM 882 N N . SER A 1 114 ? -3.966 5.808 -11.209 1.00 97.50 114 SER A N 1
ATOM 883 C CA . SER A 1 114 ? -4.007 4.911 -12.368 1.00 97.50 114 SER A CA 1
ATOM 884 C C . SER A 1 114 ? -3.813 5.672 -13.679 1.00 97.50 114 SER A C 1
ATOM 886 O O . SER A 1 114 ? -3.060 5.214 -14.534 1.00 97.50 114 SER A O 1
ATOM 888 N N . ALA A 1 115 ? -4.437 6.843 -13.826 1.00 97.56 115 ALA A N 1
ATOM 889 C CA . ALA A 1 115 ? -4.250 7.715 -14.982 1.00 97.56 115 ALA A CA 1
ATOM 890 C C . ALA A 1 115 ? -2.790 8.180 -15.096 1.00 97.56 115 ALA A C 1
ATOM 892 O O . ALA A 1 115 ? -2.161 7.951 -16.125 1.00 97.56 115 ALA A O 1
ATOM 893 N N . ALA A 1 116 ? -2.213 8.689 -14.004 1.00 97.06 116 ALA A N 1
ATOM 894 C CA . ALA A 1 116 ? -0.809 9.096 -13.965 1.00 97.06 116 ALA A CA 1
ATOM 895 C C . ALA A 1 116 ? 0.152 7.924 -14.245 1.00 97.06 116 ALA A C 1
ATOM 897 O O . ALA A 1 116 ? 1.207 8.097 -14.846 1.00 97.06 116 ALA A O 1
ATOM 898 N N . ALA A 1 117 ? -0.186 6.704 -13.811 1.00 97.75 117 ALA A N 1
ATOM 899 C CA . ALA A 1 117 ? 0.606 5.521 -14.138 1.00 97.75 117 ALA A CA 1
ATOM 900 C C . ALA A 1 117 ? 0.550 5.179 -15.632 1.00 97.75 117 ALA A C 1
ATOM 902 O O . ALA A 1 117 ? 1.588 4.871 -16.212 1.00 97.75 117 ALA A O 1
ATOM 903 N N . ARG A 1 118 ? -0.632 5.260 -16.255 1.00 97.62 118 ARG A N 1
ATOM 904 C CA . ARG A 1 118 ? -0.798 5.044 -17.700 1.00 97.62 118 ARG A CA 1
ATOM 905 C C . ARG A 1 118 ? -0.031 6.078 -18.513 1.00 97.62 118 ARG A C 1
ATOM 907 O O . ARG A 1 118 ? 0.614 5.703 -19.480 1.00 97.62 118 ARG A O 1
ATOM 914 N N . GLU A 1 119 ? -0.064 7.339 -18.099 1.00 97.75 119 GLU A N 1
ATOM 915 C CA . GLU A 1 119 ? 0.690 8.416 -18.743 1.00 97.75 119 GLU A CA 1
ATOM 916 C C . GLU A 1 119 ? 2.198 8.142 -18.711 1.00 97.75 119 GLU A C 1
ATOM 918 O O . GLU A 1 119 ? 2.834 8.123 -19.760 1.00 97.75 119 GLU A O 1
ATOM 923 N N . ARG A 1 120 ? 2.752 7.781 -17.544 1.00 97.25 120 ARG A N 1
ATOM 924 C CA . ARG A 1 120 ? 4.173 7.403 -17.425 1.00 97.25 120 ARG A CA 1
ATOM 925 C C . ARG A 1 120 ? 4.556 6.197 -18.281 1.00 97.25 120 ARG A C 1
ATOM 927 O O . ARG A 1 120 ? 5.691 6.108 -18.735 1.00 97.25 120 ARG A O 1
ATOM 934 N N . VAL A 1 121 ? 3.657 5.225 -18.439 1.00 97.94 121 VAL A N 1
ATOM 935 C CA . VAL A 1 121 ? 3.907 4.064 -19.308 1.00 97.94 121 VAL A CA 1
ATOM 936 C C . VAL A 1 121 ? 3.913 4.496 -20.771 1.00 97.94 121 VAL A C 1
ATOM 938 O O . VAL A 1 121 ? 4.860 4.174 -21.474 1.00 97.94 121 VAL A O 1
ATOM 941 N N . GLN A 1 122 ? 2.930 5.289 -21.202 1.00 97.69 122 GLN A N 1
ATOM 942 C CA . GLN A 1 122 ? 2.871 5.804 -22.573 1.00 97.69 122 GLN A CA 1
ATOM 943 C C . GLN A 1 122 ? 4.076 6.681 -22.920 1.00 97.69 122 GLN A C 1
ATOM 945 O O . GLN A 1 122 ? 4.589 6.600 -24.031 1.00 97.69 122 GLN A O 1
ATOM 950 N N . GLU A 1 123 ? 4.544 7.512 -21.989 1.00 97.56 123 GLU A N 1
ATOM 951 C CA . GLU A 1 123 ? 5.749 8.323 -22.176 1.00 97.56 123 GLU A CA 1
ATOM 952 C C . GLU A 1 123 ? 6.980 7.438 -22.410 1.00 97.56 123 GLU A C 1
ATOM 954 O O . GLU A 1 123 ? 7.682 7.614 -23.404 1.00 97.56 123 GLU A O 1
ATOM 959 N N . LYS A 1 124 ? 7.173 6.409 -21.576 1.00 97.12 124 LYS A N 1
ATOM 960 C CA . LYS A 1 124 ? 8.263 5.435 -21.740 1.00 97.12 124 LYS A CA 1
ATOM 961 C C . LYS A 1 124 ? 8.152 4.621 -23.023 1.00 97.12 124 LYS A C 1
ATOM 963 O O . LYS A 1 124 ? 9.167 4.311 -23.635 1.00 97.12 124 LYS A O 1
ATOM 968 N N . GLU A 1 125 ? 6.942 4.252 -23.432 1.00 97.44 125 GLU A N 1
ATOM 969 C CA . GLU A 1 125 ? 6.710 3.551 -24.698 1.00 97.44 125 GLU A CA 1
ATOM 970 C C . GLU A 1 125 ? 7.065 4.438 -25.896 1.00 97.44 125 GLU A C 1
ATOM 972 O O . GLU A 1 125 ? 7.689 3.966 -26.844 1.00 97.44 125 GLU A O 1
ATOM 977 N N . ARG A 1 126 ? 6.728 5.734 -25.845 1.00 97.31 126 ARG A N 1
ATOM 978 C CA . ARG A 1 126 ? 7.110 6.706 -26.880 1.00 97.31 126 ARG A CA 1
ATOM 979 C C . ARG A 1 126 ? 8.620 6.909 -26.932 1.00 97.31 126 ARG A C 1
ATOM 981 O O . ARG A 1 126 ? 9.172 6.928 -28.027 1.00 97.31 126 ARG A O 1
ATOM 988 N N . GLU A 1 127 ? 9.273 7.039 -25.782 1.00 97.12 127 GLU A N 1
ATOM 989 C CA . GLU A 1 127 ? 10.733 7.140 -25.684 1.00 97.12 127 GLU A CA 1
ATOM 990 C C . GLU A 1 127 ? 11.407 5.882 -26.251 1.00 97.12 127 GLU A C 1
ATOM 992 O O . GLU A 1 127 ? 12.246 5.977 -27.144 1.00 97.12 127 GLU A O 1
ATOM 997 N N . ALA A 1 128 ? 10.958 4.692 -25.839 1.00 96.50 128 ALA A N 1
ATOM 998 C CA . ALA A 1 128 ? 11.478 3.424 -26.343 1.00 96.50 128 ALA A CA 1
ATOM 999 C C . ALA A 1 128 ? 11.281 3.267 -27.862 1.00 96.50 128 ALA A C 1
ATOM 1001 O O . ALA A 1 128 ? 12.185 2.799 -28.554 1.00 96.50 128 ALA A O 1
ATOM 1002 N N . ALA A 1 129 ? 10.131 3.688 -28.397 1.00 96.94 129 ALA A N 1
ATOM 1003 C CA . ALA A 1 129 ? 9.867 3.663 -29.834 1.00 96.94 129 ALA A CA 1
ATOM 1004 C C . ALA A 1 129 ? 10.772 4.637 -30.611 1.00 96.94 129 ALA A C 1
ATOM 1006 O O . ALA A 1 129 ? 11.252 4.298 -31.695 1.00 96.94 129 ALA A O 1
ATOM 1007 N N . GLN A 1 130 ? 11.036 5.830 -30.064 1.00 96.38 130 GLN A N 1
ATOM 1008 C CA . GLN A 1 130 ? 11.971 6.795 -30.654 1.00 96.38 130 GLN A CA 1
ATOM 1009 C C . GLN A 1 130 ? 13.407 6.265 -30.643 1.00 96.38 130 GLN A C 1
ATOM 1011 O O . GLN A 1 130 ? 14.098 6.348 -31.660 1.00 96.38 130 GLN A O 1
ATOM 1016 N N . ASP A 1 131 ? 13.836 5.657 -29.539 1.00 96.19 131 ASP A N 1
ATOM 1017 C CA . ASP A 1 131 ? 15.146 5.020 -29.425 1.00 96.19 131 ASP A CA 1
ATOM 1018 C C . ASP A 1 131 ? 15.306 3.859 -30.408 1.00 96.19 131 ASP A C 1
ATOM 1020 O O . ASP A 1 131 ? 16.346 3.727 -31.057 1.00 96.19 131 ASP A O 1
ATOM 1024 N N . GLU A 1 132 ? 14.277 3.025 -30.562 1.00 95.81 132 GLU A N 1
ATOM 1025 C CA . GLU A 1 132 ? 14.283 1.939 -31.538 1.00 95.81 132 GLU A CA 1
ATOM 1026 C C . GLU A 1 132 ? 14.365 2.480 -32.973 1.00 95.81 132 GLU A C 1
ATOM 1028 O O . GLU A 1 132 ? 15.172 1.995 -33.770 1.00 95.81 132 GLU A O 1
ATOM 1033 N N . ALA A 1 133 ? 13.587 3.516 -33.304 1.00 94.44 133 ALA A N 1
ATOM 1034 C CA . ALA A 1 133 ? 13.645 4.173 -34.608 1.00 94.44 133 ALA A CA 1
ATOM 1035 C C . ALA A 1 133 ? 15.025 4.795 -34.878 1.00 94.44 133 ALA A C 1
ATOM 1037 O O . ALA A 1 133 ? 15.567 4.655 -35.981 1.00 94.44 133 ALA A O 1
ATOM 1038 N N . ARG A 1 134 ? 15.636 5.424 -33.866 1.00 94.44 134 ARG A N 1
ATOM 1039 C CA . ARG A 1 134 ? 16.992 5.977 -33.947 1.00 94.44 134 ARG A CA 1
ATOM 1040 C C . ARG A 1 134 ? 18.019 4.877 -34.203 1.00 94.44 134 ARG A C 1
ATOM 1042 O O . ARG A 1 134 ? 18.789 5.000 -35.151 1.00 94.44 134 ARG A O 1
ATOM 1049 N N . ARG A 1 135 ? 17.985 3.783 -33.435 1.00 93.88 135 ARG A N 1
ATOM 1050 C CA . ARG A 1 135 ? 18.881 2.624 -33.617 1.00 93.88 135 ARG A CA 1
ATOM 1051 C C . ARG A 1 135 ? 18.730 1.993 -34.998 1.00 93.88 135 ARG A C 1
ATOM 1053 O O . ARG A 1 135 ? 19.730 1.686 -35.638 1.00 93.88 135 ARG A O 1
ATOM 1060 N N . LYS A 1 136 ? 17.495 1.839 -35.491 1.00 94.00 136 LYS A N 1
ATOM 1061 C CA . LYS A 1 136 ? 17.234 1.347 -36.854 1.00 94.00 136 LYS A CA 1
ATOM 1062 C C . LYS A 1 136 ? 17.854 2.272 -37.900 1.00 94.00 136 LYS A C 1
ATOM 1064 O O . LYS A 1 136 ? 18.578 1.801 -38.771 1.00 94.00 136 LYS A O 1
ATOM 1069 N N . THR A 1 137 ? 17.636 3.578 -37.784 1.00 93.00 137 THR A N 1
ATOM 1070 C CA . THR A 1 137 ? 18.196 4.565 -38.722 1.00 93.00 137 THR A CA 1
ATOM 1071 C C . THR A 1 137 ? 19.726 4.568 -38.697 1.00 93.00 137 THR A C 1
ATOM 1073 O O . THR A 1 137 ? 20.359 4.609 -39.750 1.00 93.00 137 THR A O 1
ATOM 1076 N N . GLU A 1 138 ? 20.328 4.475 -37.511 1.00 90.44 138 GLU A N 1
ATOM 1077 C CA . GLU A 1 138 ? 21.778 4.367 -37.333 1.00 90.44 138 GLU A CA 1
ATOM 1078 C C . GLU A 1 138 ? 22.331 3.091 -37.979 1.00 90.44 138 GLU A C 1
ATOM 1080 O O . GLU A 1 138 ? 23.267 3.177 -38.768 1.00 90.44 138 GLU A O 1
ATOM 1085 N N . SER A 1 139 ? 21.682 1.940 -37.767 1.00 89.81 139 SER A N 1
ATOM 1086 C CA . SER A 1 139 ? 22.090 0.671 -38.387 1.00 89.81 139 SER A CA 1
ATOM 1087 C C . SER A 1 139 ? 22.006 0.689 -39.920 1.00 89.81 139 SER A C 1
ATOM 1089 O O . SER A 1 139 ? 22.900 0.186 -40.597 1.00 89.81 139 SER A O 1
ATOM 1091 N N . VAL A 1 140 ? 20.977 1.327 -40.494 1.00 89.62 140 VAL A N 1
ATOM 1092 C CA . VAL A 1 140 ? 20.858 1.495 -41.953 1.00 89.62 140 VAL A CA 1
ATOM 1093 C C . VAL A 1 140 ? 21.943 2.437 -42.476 1.00 89.62 140 VAL A C 1
ATOM 1095 O O . VAL A 1 140 ? 22.551 2.165 -43.508 1.00 89.62 140 VAL A O 1
ATOM 1098 N N . ARG A 1 141 ? 22.233 3.531 -41.761 1.00 88.38 141 ARG A N 1
ATOM 1099 C CA . ARG A 1 141 ? 23.302 4.470 -42.129 1.00 88.38 141 ARG A CA 1
ATOM 1100 C C . ARG A 1 141 ? 24.689 3.830 -42.056 1.00 88.38 141 ARG A C 1
ATOM 1102 O O . ARG A 1 141 ? 25.547 4.173 -42.866 1.00 88.38 141 ARG A O 1
ATOM 1109 N N . GLU A 1 142 ? 24.926 2.941 -41.099 1.00 82.50 142 GLU A N 1
ATOM 1110 C CA . GLU A 1 142 ? 26.165 2.165 -41.005 1.00 82.50 142 GLU A CA 1
ATOM 1111 C C . GLU A 1 142 ? 26.290 1.170 -42.167 1.00 82.50 142 GLU A C 1
ATOM 1113 O O . GLU A 1 142 ? 27.356 1.068 -42.762 1.00 82.50 142 GLU A O 1
ATOM 1118 N N . ALA A 1 143 ? 25.190 0.526 -42.575 1.00 79.06 143 ALA A N 1
ATOM 1119 C CA . ALA A 1 143 ? 25.177 -0.389 -43.718 1.00 79.06 143 ALA A CA 1
ATOM 1120 C C . ALA A 1 143 ? 25.355 0.305 -45.086 1.00 79.06 143 ALA A C 1
ATOM 1122 O O . ALA A 1 143 ? 25.907 -0.291 -46.008 1.00 79.06 143 ALA A O 1
ATOM 1123 N N . VAL A 1 144 ? 24.871 1.546 -45.238 1.00 76.44 144 VAL A N 1
ATOM 1124 C CA . VAL A 1 144 ? 24.957 2.322 -46.495 1.00 76.44 144 VAL A CA 1
ATOM 1125 C C . VAL A 1 144 ? 26.252 3.129 -46.596 1.00 76.44 144 VAL A C 1
ATOM 1127 O O . VAL A 1 144 ? 26.648 3.498 -47.702 1.00 76.44 144 VAL A O 1
ATOM 1130 N N . GLN A 1 145 ? 26.939 3.400 -45.480 1.00 66.81 145 GLN A N 1
ATOM 1131 C CA . GLN A 1 145 ? 28.280 3.969 -45.552 1.00 66.81 145 GLN A CA 1
ATOM 1132 C C . GLN A 1 145 ? 29.169 2.986 -46.318 1.00 66.81 145 GLN A C 1
ATOM 1134 O O . GLN A 1 145 ? 29.365 1.866 -45.843 1.00 66.81 145 GLN A O 1
ATOM 1139 N N . PRO A 1 146 ? 29.707 3.364 -47.497 1.00 56.66 146 PRO A N 1
ATOM 1140 C CA . PRO A 1 146 ? 30.694 2.531 -48.144 1.00 56.66 146 PRO A CA 1
ATOM 1141 C C . PRO A 1 146 ? 31.826 2.429 -47.137 1.00 56.66 146 PRO A C 1
ATOM 1143 O O . PRO A 1 146 ? 32.421 3.447 -46.778 1.00 56.66 146 PRO A O 1
ATOM 1146 N N . ALA A 1 147 ? 32.072 1.218 -46.633 1.00 59.47 147 ALA A N 1
ATOM 1147 C CA . ALA A 1 147 ? 33.296 0.938 -45.919 1.00 59.47 147 ALA A CA 1
ATOM 1148 C C . ALA A 1 147 ? 34.394 1.453 -46.844 1.00 59.47 147 ALA A C 1
ATOM 1150 O O . ALA A 1 147 ? 34.597 0.893 -47.922 1.00 59.47 147 ALA A O 1
ATOM 1151 N N . SER A 1 148 ? 35.017 2.581 -46.485 1.00 58.16 148 SER A N 1
ATOM 1152 C CA . SER A 1 148 ? 36.256 3.016 -47.105 1.00 58.16 148 SER A CA 1
ATOM 1153 C C . SER A 1 148 ? 37.123 1.780 -47.029 1.00 58.16 148 SER A C 1
ATOM 1155 O O . SER A 1 148 ? 37.438 1.359 -45.911 1.00 58.16 148 SER A O 1
ATOM 1157 N N . ALA A 1 149 ? 37.318 1.124 -48.180 1.00 56.56 149 ALA A N 1
ATOM 1158 C CA . ALA A 1 149 ? 37.909 -0.199 -48.233 1.00 56.56 149 ALA A CA 1
ATOM 1159 C C . ALA A 1 149 ? 39.128 -0.136 -47.321 1.00 56.56 149 ALA A C 1
ATOM 1161 O O . ALA A 1 149 ? 39.925 0.792 -47.507 1.00 56.56 149 ALA A O 1
ATOM 1162 N N . PRO A 1 150 ? 39.230 -0.984 -46.277 1.00 56.94 150 PRO A N 1
ATOM 1163 C CA . PRO A 1 150 ? 40.411 -0.955 -45.444 1.00 56.94 150 PRO A CA 1
ATOM 1164 C C . PRO A 1 150 ? 41.559 -1.109 -46.425 1.00 56.94 150 PRO A C 1
ATOM 1166 O O . PRO A 1 150 ? 41.608 -2.108 -47.145 1.00 56.94 150 PRO A O 1
ATOM 1169 N N . ALA A 1 151 ? 42.383 -0.064 -46.552 1.00 59.69 151 ALA A N 1
ATOM 1170 C CA . ALA A 1 151 ? 43.575 -0.116 -47.370 1.00 59.69 151 ALA A CA 1
ATOM 1171 C C . ALA A 1 151 ? 44.307 -1.341 -46.853 1.00 59.69 151 ALA A C 1
ATOM 1173 O O . ALA A 1 151 ? 44.754 -1.324 -45.707 1.00 59.69 151 ALA A O 1
ATOM 1174 N N . VAL A 1 152 ? 44.266 -2.432 -47.626 1.00 53.00 152 VAL A N 1
ATOM 1175 C CA . VAL A 1 152 ? 44.774 -3.729 -47.199 1.00 53.00 152 VAL A CA 1
ATOM 1176 C C . VAL A 1 152 ? 46.209 -3.447 -46.791 1.00 53.00 152 VAL A C 1
ATOM 1178 O O . VAL A 1 152 ? 47.006 -3.090 -47.664 1.00 53.00 152 VAL A O 1
ATOM 1181 N N . PRO A 1 153 ? 46.568 -3.514 -45.494 1.00 58.09 153 PRO A N 1
ATOM 1182 C CA . PRO A 1 153 ? 47.961 -3.404 -45.130 1.00 58.09 153 PRO A CA 1
ATOM 1183 C C . PRO A 1 153 ? 48.586 -4.621 -45.791 1.00 58.09 153 PRO A C 1
ATOM 1185 O O . PRO A 1 153 ? 48.201 -5.746 -45.462 1.00 58.09 153 PRO A O 1
ATOM 1188 N N . GLY A 1 154 ? 49.441 -4.392 -46.794 1.00 54.97 154 GLY A N 1
ATOM 1189 C CA . GLY A 1 154 ? 50.069 -5.461 -47.564 1.00 54.97 154 GLY A CA 1
ATOM 1190 C C . GLY A 1 154 ? 50.500 -6.565 -46.610 1.00 54.97 154 GLY A C 1
ATOM 1191 O O . GLY A 1 154 ? 51.144 -6.256 -45.609 1.00 54.97 154 GLY A O 1
ATOM 1192 N N . ALA A 1 155 ? 50.024 -7.786 -46.872 1.00 48.06 155 ALA A N 1
ATOM 1193 C CA . ALA A 1 155 ? 50.008 -8.931 -45.968 1.00 48.06 155 ALA A CA 1
ATOM 1194 C C . ALA A 1 155 ? 51.205 -8.967 -45.002 1.00 48.06 155 ALA A C 1
ATOM 1196 O O . ALA A 1 155 ? 52.228 -9.597 -45.257 1.00 48.06 155 ALA A O 1
ATOM 1197 N N . ARG A 1 156 ? 51.065 -8.306 -43.851 1.00 59.59 156 ARG A N 1
ATOM 1198 C CA . ARG A 1 156 ? 51.882 -8.586 -42.680 1.00 59.59 156 ARG A CA 1
ATOM 1199 C C . ARG A 1 156 ? 51.089 -9.612 -41.912 1.00 59.59 156 ARG A C 1
ATOM 1201 O O . ARG A 1 156 ? 50.160 -9.267 -41.186 1.00 59.59 156 ARG A O 1
ATOM 1208 N N . THR A 1 157 ? 51.435 -10.879 -42.116 1.00 55.59 157 THR A N 1
ATOM 1209 C CA . THR A 1 157 ? 51.034 -11.956 -41.213 1.00 55.59 157 THR A CA 1
ATOM 1210 C C . THR A 1 157 ? 51.240 -11.453 -39.786 1.00 55.59 157 THR A C 1
ATOM 1212 O O . THR A 1 157 ? 52.378 -11.099 -39.446 1.00 55.59 157 THR A O 1
ATOM 1215 N N . PRO A 1 158 ? 50.196 -11.365 -38.944 1.00 57.16 158 PRO A N 1
ATOM 1216 C CA . PRO A 1 158 ? 50.417 -11.112 -37.539 1.00 57.16 158 PRO A CA 1
ATOM 1217 C C . PRO A 1 158 ? 51.287 -12.267 -37.070 1.00 57.16 158 PRO A C 1
ATOM 1219 O O . PRO A 1 158 ? 50.872 -13.425 -37.123 1.00 57.16 158 PRO A O 1
ATOM 1222 N N . ARG A 1 159 ? 52.514 -11.979 -36.640 1.00 58.16 159 ARG A N 1
ATOM 1223 C CA . ARG A 1 159 ? 53.238 -12.912 -35.787 1.00 58.16 159 ARG A CA 1
ATOM 1224 C C . ARG A 1 159 ? 52.442 -12.910 -34.485 1.00 58.16 159 ARG A C 1
ATOM 1226 O O . ARG A 1 159 ? 52.684 -12.082 -33.614 1.00 58.16 159 ARG A O 1
ATOM 1233 N N . ALA A 1 160 ? 51.372 -13.706 -34.446 1.00 61.31 160 ALA A N 1
ATOM 1234 C CA . ALA A 1 160 ? 50.488 -13.821 -33.303 1.00 61.31 160 ALA A CA 1
ATOM 1235 C C . ALA A 1 160 ? 51.382 -14.220 -32.140 1.00 61.31 160 ALA A C 1
ATOM 1237 O O . ALA A 1 160 ? 51.984 -15.287 -32.181 1.00 61.31 160 ALA A O 1
ATOM 1238 N N . ASN A 1 161 ? 51.565 -13.323 -31.172 1.00 75.94 161 ASN A N 1
ATOM 1239 C CA . ASN A 1 161 ? 52.352 -13.635 -29.995 1.00 75.94 161 ASN A CA 1
ATOM 1240 C C . ASN A 1 161 ? 51.547 -14.674 -29.190 1.00 75.94 161 ASN A C 1
ATOM 1242 O O . ASN A 1 161 ? 50.515 -14.300 -28.617 1.00 75.94 161 ASN A O 1
ATOM 1246 N N . PRO A 1 162 ? 51.958 -15.958 -29.176 1.00 80.12 162 PRO A N 1
ATOM 1247 C CA . PRO A 1 162 ? 51.168 -17.020 -28.562 1.00 80.12 162 PRO A CA 1
ATOM 1248 C C . PRO A 1 162 ? 50.989 -16.789 -27.056 1.00 80.12 162 PRO A C 1
ATOM 1250 O O . PRO A 1 162 ? 49.937 -17.113 -26.513 1.00 80.12 162 PRO A O 1
ATOM 1253 N N . GLU A 1 163 ? 51.946 -16.129 -26.396 1.00 83.69 163 GLU A N 1
ATOM 1254 C CA . GLU A 1 163 ? 51.860 -15.801 -24.969 1.00 83.69 163 GLU A CA 1
ATOM 1255 C C . GLU A 1 163 ? 50.754 -14.782 -24.669 1.00 83.69 163 GLU A C 1
ATOM 1257 O O . GLU A 1 163 ? 50.046 -14.882 -23.666 1.00 83.69 163 GLU A O 1
ATOM 1262 N N . LEU A 1 164 ? 50.560 -13.798 -25.552 1.00 85.69 164 LEU A N 1
ATOM 1263 C CA . LEU A 1 164 ? 49.539 -12.767 -25.365 1.00 85.69 164 LEU A CA 1
ATOM 1264 C C . LEU A 1 164 ? 48.130 -13.346 -25.554 1.00 85.69 164 LEU A C 1
ATOM 1266 O O . LEU A 1 164 ? 47.202 -12.949 -24.849 1.00 85.69 164 LEU A O 1
ATOM 1270 N N . HIS A 1 165 ? 47.980 -14.312 -26.464 1.00 84.19 165 HIS A N 1
ATOM 1271 C CA . HIS A 1 165 ? 46.733 -15.050 -26.647 1.00 84.19 165 HIS A CA 1
ATOM 1272 C C . HIS A 1 165 ? 46.412 -15.919 -25.424 1.00 84.19 165 HIS A C 1
ATOM 1274 O O . HIS A 1 165 ? 45.347 -15.746 -24.835 1.00 84.19 165 HIS A O 1
ATOM 1280 N N . GLN A 1 166 ? 47.370 -16.728 -24.957 1.00 88.88 166 GLN A N 1
ATOM 1281 C CA . GLN A 1 166 ? 47.213 -17.554 -23.753 1.00 88.88 166 GLN A CA 1
ATOM 1282 C C . GLN A 1 166 ? 46.870 -16.716 -22.513 1.00 88.88 166 GLN A C 1
ATOM 1284 O O . GLN A 1 166 ? 46.017 -17.096 -21.712 1.00 88.88 166 GLN A O 1
ATOM 1289 N N . ARG A 1 167 ? 47.484 -15.533 -22.357 1.00 90.25 167 ARG A N 1
ATOM 1290 C CA . ARG A 1 167 ? 47.183 -14.628 -21.239 1.00 90.25 167 ARG A CA 1
ATOM 1291 C C . ARG A 1 167 ? 45.752 -14.091 -21.292 1.00 90.25 167 ARG A C 1
ATOM 1293 O O . ARG A 1 167 ? 45.117 -13.985 -20.245 1.00 90.25 167 ARG A O 1
ATOM 1300 N N . ARG A 1 168 ? 45.231 -13.779 -22.484 1.00 90.62 168 ARG A N 1
ATOM 1301 C CA . ARG A 1 168 ? 43.833 -13.349 -22.665 1.00 90.62 168 ARG A CA 1
ATOM 1302 C C . ARG A 1 168 ? 42.853 -14.480 -22.378 1.00 90.62 168 ARG A C 1
ATOM 1304 O O . ARG A 1 168 ? 41.867 -14.251 -21.689 1.00 90.62 168 ARG A O 1
ATOM 1311 N N . GLU A 1 169 ? 43.142 -15.691 -22.841 1.00 91.50 169 GLU A N 1
ATOM 1312 C CA . GLU A 1 169 ? 42.311 -16.865 -22.552 1.00 91.50 169 GLU A CA 1
ATOM 1313 C C . GLU A 1 169 ? 42.285 -17.182 -21.053 1.00 91.50 169 GLU A C 1
ATOM 1315 O O . GLU A 1 169 ? 41.220 -17.417 -20.483 1.00 91.50 169 GLU A O 1
ATOM 1320 N N . ALA A 1 170 ? 43.438 -17.106 -20.381 1.00 93.38 170 ALA A N 1
ATOM 1321 C CA . ALA A 1 170 ? 43.526 -17.282 -18.936 1.00 93.38 170 ALA A CA 1
ATOM 1322 C C . ALA A 1 170 ? 42.729 -16.210 -18.172 1.00 93.38 170 ALA A C 1
ATOM 1324 O O . ALA A 1 170 ? 42.043 -16.537 -17.202 1.00 93.38 170 ALA A O 1
ATOM 1325 N N . GLN A 1 171 ? 42.776 -14.949 -18.618 1.00 94.44 171 GLN A N 1
ATOM 1326 C CA . GLN A 1 171 ? 41.980 -13.857 -18.046 1.00 94.44 171 GLN A CA 1
ATOM 1327 C C . GLN A 1 171 ? 40.479 -14.092 -18.235 1.00 94.44 171 GLN A C 1
ATOM 1329 O O . GLN A 1 171 ? 39.737 -14.065 -17.257 1.00 94.44 171 GLN A O 1
ATOM 1334 N N . GLN A 1 172 ? 40.041 -14.426 -19.448 1.00 93.94 172 GLN A N 1
ATOM 1335 C CA . GLN A 1 172 ? 38.635 -14.722 -19.735 1.00 93.94 172 GLN A CA 1
ATOM 1336 C C . GLN A 1 172 ? 38.131 -15.932 -18.940 1.00 93.94 172 GLN A C 1
ATOM 1338 O O . GLN A 1 172 ? 37.027 -15.910 -18.398 1.00 93.94 172 GLN A O 1
ATOM 1343 N N . ALA A 1 173 ? 38.949 -16.978 -18.803 1.00 95.69 173 ALA A N 1
ATOM 1344 C CA . ALA A 1 173 ? 38.613 -18.138 -17.987 1.00 95.69 173 ALA A CA 1
ATOM 1345 C C . ALA A 1 173 ? 38.526 -17.789 -16.491 1.00 95.69 173 ALA A C 1
ATOM 1347 O O . ALA A 1 173 ? 37.671 -18.328 -15.785 1.00 95.69 173 ALA A O 1
ATOM 1348 N N . ALA A 1 174 ? 39.388 -16.897 -15.993 1.00 96.06 174 ALA A N 1
ATOM 1349 C CA . ALA A 1 174 ? 39.341 -16.418 -14.613 1.00 96.06 174 ALA A CA 1
ATOM 1350 C C . ALA A 1 174 ? 38.093 -15.558 -14.350 1.00 96.06 174 ALA A C 1
ATOM 1352 O O . ALA A 1 174 ? 37.398 -15.783 -13.358 1.00 96.06 174 ALA A O 1
ATOM 1353 N N . GLU A 1 175 ? 37.762 -14.643 -15.260 1.00 95.44 175 GLU A N 1
ATOM 1354 C CA . GLU A 1 175 ? 36.551 -13.816 -15.203 1.00 95.44 175 GLU A CA 1
ATOM 1355 C C . GLU A 1 175 ? 35.285 -14.678 -15.252 1.00 95.44 175 GLU A C 1
ATOM 1357 O O . GLU A 1 175 ? 34.420 -14.559 -14.385 1.00 95.44 175 GLU A O 1
ATOM 1362 N N . ALA A 1 176 ? 35.218 -15.643 -16.175 1.00 95.88 176 ALA A N 1
ATOM 1363 C CA . ALA A 1 176 ? 34.096 -16.572 -16.272 1.00 95.88 176 ALA A CA 1
ATOM 1364 C C . ALA A 1 176 ? 33.913 -17.404 -14.990 1.00 95.88 176 ALA A C 1
ATOM 1366 O O . ALA A 1 176 ? 32.783 -17.637 -14.549 1.00 95.88 176 ALA A O 1
ATOM 1367 N N . LYS A 1 177 ? 35.012 -17.831 -14.350 1.00 96.94 177 LYS A N 1
ATOM 1368 C CA . LYS A 1 177 ? 34.971 -18.524 -13.051 1.00 96.94 177 LYS A CA 1
ATOM 1369 C C . LYS A 1 177 ? 34.481 -17.605 -11.930 1.00 96.94 177 LYS A C 1
ATOM 1371 O O . LYS A 1 177 ? 33.662 -18.044 -11.121 1.00 96.94 177 LYS A O 1
ATOM 1376 N N . ALA A 1 178 ? 34.934 -16.353 -11.893 1.00 96.69 178 ALA A N 1
ATOM 1377 C CA . ALA A 1 178 ? 34.499 -15.369 -10.903 1.00 96.69 178 ALA A CA 1
ATOM 1378 C C . ALA A 1 178 ? 33.002 -15.047 -11.043 1.00 96.69 178 ALA A C 1
ATOM 1380 O O . ALA A 1 178 ? 32.268 -15.041 -10.053 1.00 96.69 178 ALA A O 1
ATOM 1381 N N . ASP A 1 179 ? 32.515 -14.867 -12.268 1.00 96.38 179 ASP A N 1
ATOM 1382 C CA . ASP A 1 179 ? 31.097 -14.626 -12.530 1.00 96.38 179 ASP A CA 1
ATOM 1383 C C . ASP A 1 179 ? 30.235 -15.852 -12.220 1.00 96.38 179 ASP A C 1
ATOM 1385 O O . ASP A 1 179 ? 29.148 -15.726 -11.648 1.00 96.38 179 ASP A O 1
ATOM 1389 N N . ALA A 1 180 ? 30.722 -17.058 -12.527 1.00 96.00 180 ALA A N 1
ATOM 1390 C CA . ALA A 1 180 ? 30.055 -18.293 -12.130 1.00 96.00 180 ALA A CA 1
ATOM 1391 C C . ALA A 1 180 ? 29.961 -18.427 -10.599 1.00 96.00 180 ALA A C 1
ATOM 1393 O O . ALA A 1 180 ? 28.917 -18.848 -10.095 1.00 96.00 180 ALA A O 1
ATOM 1394 N N . ALA A 1 181 ? 31.002 -18.035 -9.856 1.00 97.38 181 ALA A N 1
ATOM 1395 C CA . ALA A 1 181 ? 30.986 -18.014 -8.393 1.00 97.38 181 ALA A CA 1
ATOM 1396 C C . ALA A 1 181 ? 29.949 -17.014 -7.851 1.00 97.38 181 ALA A C 1
ATOM 1398 O O . ALA A 1 181 ? 29.061 -17.417 -7.098 1.00 97.38 181 ALA A O 1
ATOM 1399 N N . LYS A 1 182 ? 29.948 -15.766 -8.341 1.00 97.56 182 LYS A N 1
ATOM 1400 C CA . LYS A 1 182 ? 28.943 -14.748 -7.970 1.00 97.56 182 LYS A CA 1
ATOM 1401 C C . LYS A 1 182 ? 27.511 -15.218 -8.242 1.00 97.56 182 LYS A C 1
ATOM 1403 O O . LYS A 1 182 ? 26.610 -15.015 -7.429 1.00 97.56 182 LYS A O 1
ATOM 1408 N N . ARG A 1 183 ? 27.272 -15.891 -9.376 1.00 96.75 183 ARG A N 1
ATOM 1409 C CA . ARG A 1 183 ? 25.947 -16.450 -9.708 1.00 96.75 183 ARG A CA 1
ATOM 1410 C C . ARG A 1 183 ? 25.523 -17.555 -8.738 1.00 96.75 183 ARG A C 1
ATOM 1412 O O . ARG A 1 183 ? 24.337 -17.628 -8.405 1.00 96.75 183 ARG A O 1
ATOM 1419 N N . ARG A 1 184 ? 26.457 -18.400 -8.285 1.00 97.25 184 ARG A N 1
ATOM 1420 C CA . ARG A 1 184 ? 26.199 -19.450 -7.283 1.00 97.25 184 ARG A CA 1
ATOM 1421 C C . ARG A 1 184 ? 25.863 -18.850 -5.920 1.00 97.25 184 ARG A C 1
A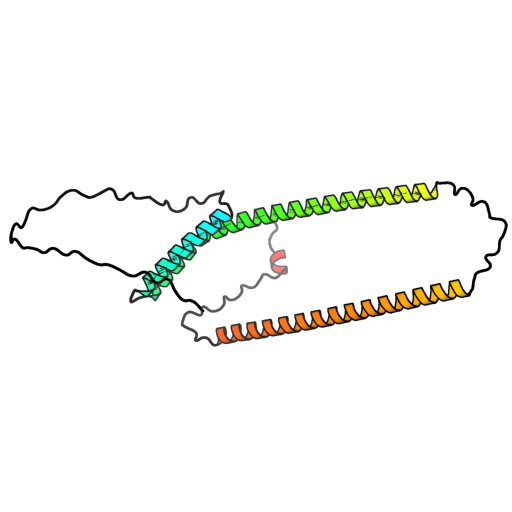TOM 1423 O O . ARG A 1 184 ? 24.875 -19.270 -5.323 1.00 97.25 184 ARG A O 1
ATOM 1430 N N . GLU A 1 185 ? 26.608 -17.841 -5.477 1.00 96.94 185 GLU A N 1
ATOM 1431 C CA . GLU A 1 185 ? 26.340 -17.112 -4.229 1.00 96.94 185 GLU A CA 1
ATOM 1432 C C . GLU A 1 185 ? 24.968 -16.430 -4.264 1.00 96.94 185 GLU A C 1
ATOM 1434 O O . GLU A 1 185 ? 24.134 -16.671 -3.392 1.00 96.94 185 GLU A O 1
ATOM 1439 N N . ALA A 1 186 ? 24.663 -15.691 -5.334 1.00 97.06 186 ALA A N 1
ATOM 1440 C CA . ALA A 1 186 ? 23.360 -15.051 -5.502 1.00 97.06 186 ALA A CA 1
ATOM 1441 C C . ALA A 1 186 ? 22.204 -16.071 -5.553 1.00 97.06 186 ALA A C 1
ATOM 1443 O O . ALA A 1 186 ? 21.097 -15.804 -5.082 1.00 97.06 186 ALA A O 1
ATOM 1444 N N . ALA A 1 187 ? 22.426 -17.260 -6.127 1.00 97.25 187 ALA A N 1
ATOM 1445 C CA . ALA A 1 187 ? 21.438 -18.336 -6.112 1.00 97.25 187 ALA A CA 1
ATOM 1446 C C . ALA A 1 187 ? 21.250 -18.937 -4.708 1.00 97.25 187 ALA A C 1
ATOM 1448 O O . ALA A 1 187 ? 20.114 -19.229 -4.328 1.00 97.25 187 ALA A O 1
ATOM 1449 N N . ALA A 1 188 ? 22.328 -19.095 -3.935 1.00 97.69 188 ALA A N 1
ATOM 1450 C CA . ALA A 1 188 ? 22.269 -19.553 -2.550 1.00 97.69 188 ALA A CA 1
ATOM 1451 C C . ALA A 1 188 ? 21.523 -18.549 -1.657 1.00 97.69 188 ALA A C 1
ATOM 1453 O O . ALA A 1 188 ? 20.616 -18.944 -0.925 1.00 97.69 188 ALA A O 1
ATOM 1454 N N . GLU A 1 189 ? 21.802 -17.252 -1.798 1.00 97.88 189 GLU A N 1
ATOM 1455 C CA . GLU A 1 189 ? 21.102 -16.187 -1.072 1.00 97.88 189 GLU A CA 1
ATOM 1456 C C . GLU A 1 189 ? 19.597 -16.178 -1.394 1.00 97.88 189 GLU A C 1
ATOM 1458 O O . GLU A 1 189 ? 18.754 -16.108 -0.496 1.00 97.88 189 GLU A O 1
ATOM 1463 N N . ARG A 1 190 ? 19.224 -16.326 -2.675 1.00 97.19 190 ARG A N 1
ATOM 1464 C CA . ARG A 1 190 ? 17.811 -16.443 -3.078 1.00 97.19 190 ARG A CA 1
ATOM 1465 C C . ARG A 1 190 ? 17.124 -17.647 -2.431 1.00 97.19 190 ARG A C 1
ATOM 1467 O O . ARG A 1 190 ? 15.978 -17.521 -2.000 1.00 97.19 190 ARG A O 1
ATOM 1474 N N . ARG A 1 191 ? 17.807 -18.794 -2.338 1.00 97.50 191 ARG A N 1
ATOM 1475 C CA . ARG A 1 191 ? 17.278 -19.998 -1.671 1.00 97.50 191 ARG A CA 1
ATOM 1476 C C . ARG A 1 191 ? 17.078 -19.768 -0.174 1.00 97.50 191 ARG A C 1
ATOM 1478 O O . ARG A 1 191 ? 16.020 -20.119 0.339 1.00 97.50 191 ARG A O 1
ATOM 1485 N N . GLN A 1 192 ? 18.032 -19.130 0.502 1.00 97.69 192 GLN A N 1
ATOM 1486 C CA . GLN A 1 192 ? 17.912 -18.794 1.925 1.00 97.69 192 GLN A CA 1
ATOM 1487 C C . GLN A 1 192 ? 16.733 -17.848 2.185 1.00 97.69 192 GLN A C 1
ATOM 1489 O O . GLN A 1 192 ? 15.880 -18.144 3.020 1.00 97.69 192 GLN A O 1
ATOM 1494 N N . LYS A 1 193 ? 16.603 -16.768 1.402 1.00 97.69 193 LYS A N 1
ATOM 1495 C CA . LYS A 1 193 ? 15.464 -15.838 1.511 1.00 97.69 193 LYS A CA 1
ATOM 1496 C C . LYS A 1 193 ? 14.122 -16.526 1.247 1.00 97.69 193 LYS A C 1
ATOM 1498 O O . LYS A 1 193 ? 13.130 -16.206 1.898 1.00 97.69 193 LYS A O 1
ATOM 1503 N N . ALA A 1 194 ? 14.064 -17.468 0.303 1.00 97.00 194 ALA A N 1
ATOM 1504 C CA . ALA A 1 194 ? 12.851 -18.241 0.039 1.00 97.00 194 ALA A CA 1
ATOM 1505 C C . ALA A 1 194 ? 12.476 -19.145 1.227 1.00 97.00 194 ALA A C 1
ATOM 1507 O O . ALA A 1 194 ? 11.315 -19.154 1.636 1.00 97.00 194 ALA A O 1
ATOM 1508 N N . GLN A 1 195 ? 13.450 -19.840 1.822 1.00 97.62 195 GLN A N 1
ATOM 1509 C CA . GLN A 1 195 ? 13.236 -20.663 3.018 1.00 97.62 195 GLN A CA 1
ATOM 1510 C C . GLN A 1 195 ? 12.788 -19.823 4.220 1.00 97.62 195 GLN A C 1
ATOM 1512 O O . GLN A 1 195 ? 11.867 -20.212 4.934 1.00 97.62 195 GLN A O 1
ATOM 1517 N N . GLU A 1 196 ? 13.377 -18.644 4.425 1.00 97.62 196 GLU A N 1
ATOM 1518 C CA . GLU A 1 196 ? 12.968 -17.728 5.493 1.00 97.62 196 GLU A CA 1
ATOM 1519 C C . GLU A 1 196 ? 11.517 -17.255 5.312 1.00 97.62 196 GLU A C 1
ATOM 1521 O O . GLU A 1 196 ? 10.736 -17.260 6.264 1.00 97.62 196 GLU A O 1
ATOM 1526 N N . ARG A 1 197 ? 11.119 -16.902 4.081 1.00 96.88 197 ARG A N 1
ATOM 1527 C CA . ARG A 1 197 ? 9.726 -16.537 3.770 1.00 96.88 197 ARG A CA 1
ATOM 1528 C C . ARG A 1 197 ? 8.760 -17.683 4.055 1.00 96.88 197 ARG A C 1
ATOM 1530 O O . ARG A 1 197 ? 7.693 -17.435 4.608 1.00 96.88 197 ARG A O 1
ATOM 1537 N N . GLN A 1 198 ? 9.134 -18.917 3.716 1.00 96.00 198 GLN A N 1
ATOM 1538 C CA . GLN A 1 198 ? 8.324 -20.100 4.018 1.00 96.00 198 GLN A CA 1
ATOM 1539 C C . GLN A 1 198 ? 8.183 -20.321 5.529 1.00 96.00 198 GLN A C 1
ATOM 1541 O O . GLN A 1 198 ? 7.072 -20.548 5.999 1.00 96.00 198 GLN A O 1
ATOM 1546 N N . ARG A 1 199 ? 9.270 -20.177 6.301 1.00 97.62 199 ARG A N 1
ATOM 1547 C CA . ARG A 1 199 ? 9.227 -20.268 7.771 1.00 97.62 199 ARG A CA 1
ATOM 1548 C C . ARG A 1 199 ? 8.306 -19.213 8.377 1.00 97.62 199 ARG A C 1
ATOM 1550 O O . ARG A 1 199 ? 7.396 -19.565 9.118 1.00 97.62 199 ARG A O 1
ATOM 1557 N N . LYS A 1 200 ? 8.468 -17.944 7.989 1.00 97.19 200 LYS A N 1
ATOM 1558 C CA . LYS A 1 200 ? 7.605 -16.846 8.458 1.00 97.19 200 LYS A CA 1
ATOM 1559 C C . LYS A 1 200 ? 6.137 -17.068 8.091 1.00 97.19 200 LYS A C 1
ATOM 1561 O O . LYS A 1 200 ? 5.258 -16.793 8.900 1.00 97.19 200 LYS A O 1
ATOM 1566 N N . ALA A 1 201 ? 5.857 -17.575 6.890 1.00 95.69 201 ALA A N 1
ATOM 1567 C CA . ALA A 1 201 ? 4.495 -17.915 6.487 1.00 95.69 201 ALA A CA 1
ATOM 1568 C C . ALA A 1 201 ? 3.906 -19.037 7.361 1.00 95.69 201 ALA A C 1
ATOM 1570 O O . ALA A 1 201 ? 2.765 -18.916 7.802 1.00 95.69 201 ALA A O 1
ATOM 1571 N N . GLY A 1 202 ? 4.689 -20.078 7.663 1.00 96.88 202 GLY A N 1
ATOM 1572 C CA . GLY A 1 202 ? 4.291 -21.146 8.583 1.00 96.88 202 GLY A CA 1
ATOM 1573 C C . GLY A 1 202 ? 4.014 -20.636 10.000 1.00 96.88 202 GLY A C 1
ATOM 1574 O O . GLY A 1 202 ? 2.969 -20.937 10.566 1.00 96.88 202 GLY A O 1
ATOM 1575 N N . GLU A 1 203 ? 4.885 -19.786 10.549 1.00 96.94 203 GLU A N 1
ATOM 1576 C CA . GLU A 1 203 ? 4.683 -19.160 11.866 1.00 96.94 203 GLU A CA 1
ATOM 1577 C C . GLU A 1 203 ? 3.402 -18.318 11.923 1.00 96.94 203 GLU A C 1
ATOM 1579 O O . GLU A 1 203 ? 2.661 -18.363 12.907 1.00 96.94 203 GLU A O 1
ATOM 1584 N N . LEU A 1 204 ? 3.113 -17.553 10.865 1.00 96.44 204 LEU A N 1
ATOM 1585 C CA . LEU A 1 204 ? 1.878 -16.775 10.773 1.00 96.44 204 LEU A CA 1
ATOM 1586 C C . LEU A 1 204 ? 0.642 -17.677 10.720 1.00 96.44 204 LEU A C 1
ATOM 1588 O O . LEU A 1 204 ? -0.351 -17.349 11.366 1.00 96.44 204 LEU A O 1
ATOM 1592 N N . GLN A 1 205 ? 0.703 -18.804 10.005 1.00 94.19 205 GLN A N 1
ATOM 1593 C CA . GLN A 1 205 ? -0.390 -19.778 9.969 1.00 94.19 205 GLN A CA 1
ATOM 1594 C C . GLN A 1 205 ? -0.633 -20.406 11.342 1.00 94.19 205 GLN A C 1
ATOM 1596 O O . GLN A 1 205 ? -1.779 -20.455 11.778 1.00 94.19 205 GLN A O 1
ATOM 1601 N N . VAL A 1 206 ? 0.422 -20.807 12.059 1.00 95.94 206 VAL A N 1
ATOM 1602 C CA . VAL A 1 206 ? 0.299 -21.340 13.428 1.00 95.94 206 VAL A CA 1
ATOM 1603 C C . VAL A 1 206 ? -0.326 -20.297 14.354 1.00 95.94 206 VAL A C 1
ATOM 1605 O O . VAL A 1 206 ? -1.326 -20.581 15.005 1.00 95.94 206 VAL A O 1
ATOM 1608 N N . ARG A 1 207 ? 0.164 -19.050 14.336 1.00 94.75 207 ARG A N 1
ATOM 1609 C CA . ARG A 1 207 ? -0.421 -17.956 15.136 1.00 94.75 207 ARG A CA 1
ATOM 1610 C C . ARG A 1 207 ? -1.881 -17.681 14.786 1.00 94.75 207 ARG A C 1
ATOM 1612 O O . ARG A 1 207 ? -2.668 -17.323 15.659 1.00 94.75 207 ARG A O 1
ATOM 1619 N N . GLN A 1 208 ? -2.253 -17.777 13.511 1.00 93.56 208 GLN A N 1
ATOM 1620 C CA . GLN A 1 208 ? -3.644 -17.625 13.085 1.00 93.56 208 GLN A CA 1
ATOM 1621 C C . GLN A 1 20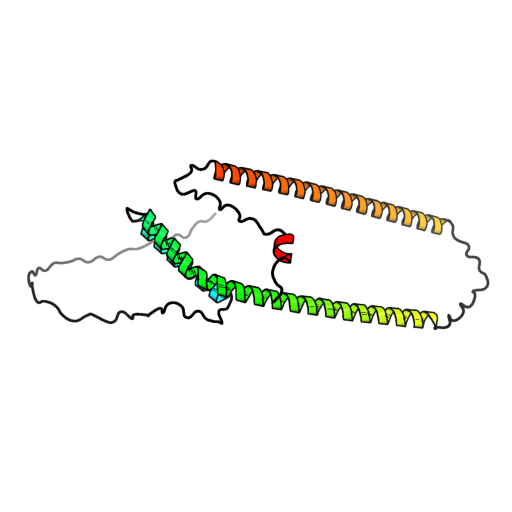8 ? -4.506 -18.793 13.569 1.00 93.56 208 GLN A C 1
ATOM 1623 O O . GLN A 1 208 ? -5.610 -18.550 14.051 1.00 93.56 208 GLN A O 1
ATOM 1628 N N . ALA A 1 209 ? -3.998 -20.025 13.507 1.00 92.50 209 ALA A N 1
ATOM 1629 C CA . ALA A 1 209 ? -4.681 -21.208 14.017 1.00 92.50 209 ALA A CA 1
ATOM 1630 C C . ALA A 1 209 ? -4.872 -21.144 15.539 1.00 92.50 209 ALA A C 1
ATOM 1632 O O . ALA A 1 209 ? -5.968 -21.410 16.016 1.00 92.50 209 ALA A O 1
ATOM 1633 N N . GLU A 1 210 ? -3.868 -20.703 16.301 1.00 92.25 210 GLU A N 1
ATOM 1634 C CA . GLU A 1 210 ? -3.979 -20.483 17.751 1.00 92.25 210 GLU A CA 1
ATOM 1635 C C . GLU A 1 210 ? -5.014 -19.402 18.088 1.00 92.25 210 GLU A C 1
ATOM 1637 O O . GLU A 1 210 ? -5.838 -19.573 18.988 1.00 92.25 210 GLU A O 1
ATOM 1642 N N . LYS A 1 211 ? -5.026 -18.290 17.340 1.00 91.06 211 LYS A N 1
ATOM 1643 C CA . LYS A 1 211 ? -6.052 -17.243 17.484 1.00 91.06 211 LYS A CA 1
ATOM 1644 C C . LYS A 1 211 ? -7.452 -17.756 17.150 1.00 91.06 211 LYS A C 1
ATOM 1646 O O . LYS A 1 211 ? -8.404 -17.413 17.841 1.00 91.06 211 LYS A O 1
ATOM 1651 N N . ALA A 1 212 ? -7.587 -18.579 16.114 1.00 89.00 212 ALA A N 1
ATOM 1652 C CA . ALA A 1 212 ? -8.861 -19.187 15.749 1.00 89.00 212 ALA A CA 1
ATOM 1653 C C . ALA A 1 212 ? -9.320 -20.217 16.797 1.00 89.00 212 ALA A C 1
ATOM 1655 O O . ALA A 1 212 ? -10.486 -20.215 17.180 1.00 89.00 212 ALA A O 1
ATOM 1656 N N . ALA A 1 213 ? -8.408 -21.046 17.309 1.00 87.62 213 ALA A N 1
ATOM 1657 C CA . ALA A 1 213 ? -8.686 -22.034 18.346 1.00 87.62 213 ALA A CA 1
ATOM 1658 C C . ALA A 1 213 ? -9.085 -21.370 19.670 1.00 87.62 213 ALA A C 1
ATOM 1660 O O . ALA A 1 213 ? -10.091 -21.750 20.258 1.00 87.62 213 ALA A O 1
ATOM 1661 N N . SER A 1 214 ? -8.362 -20.329 20.098 1.00 83.94 214 SER A N 1
ATOM 1662 C CA . SER A 1 214 ? -8.713 -19.546 21.292 1.00 83.94 214 SER A CA 1
ATOM 1663 C C . SER A 1 214 ? -10.040 -18.795 21.144 1.00 83.94 214 SER A C 1
ATOM 1665 O O . SER A 1 214 ? -10.797 -18.704 22.109 1.00 83.94 214 SER A O 1
ATOM 1667 N N . ALA A 1 215 ? -10.370 -18.314 19.940 1.00 81.00 215 ALA A N 1
ATOM 1668 C CA . ALA A 1 215 ? -11.689 -17.759 19.643 1.00 81.00 215 ALA A CA 1
ATOM 1669 C C . ALA A 1 215 ? -12.798 -18.828 19.677 1.00 81.00 215 ALA A C 1
ATOM 1671 O O . ALA A 1 215 ? -13.909 -18.530 20.108 1.00 81.00 215 ALA A O 1
ATOM 1672 N N . ALA A 1 216 ? -12.505 -20.066 19.263 1.00 75.31 216 ALA A N 1
ATOM 1673 C CA . ALA A 1 216 ? -13.449 -21.183 19.295 1.00 75.31 216 ALA A CA 1
ATOM 1674 C C . ALA A 1 216 ? -13.659 -21.762 20.708 1.00 75.31 216 ALA A C 1
ATOM 1676 O O . ALA A 1 216 ? -14.747 -22.243 21.010 1.00 75.31 216 ALA A O 1
ATOM 1677 N N . SER A 1 217 ? -12.645 -21.704 21.580 1.00 71.00 217 SER A N 1
ATOM 1678 C CA . SER A 1 217 ? -12.729 -22.148 22.979 1.00 71.00 217 SER A CA 1
ATOM 1679 C C . SER A 1 217 ? -13.221 -21.066 23.946 1.00 71.00 217 SER A C 1
ATOM 1681 O O . SER A 1 217 ? -13.399 -21.346 25.132 1.00 71.00 217 SER A O 1
ATOM 1683 N N . ALA A 1 218 ? -13.413 -19.827 23.482 1.00 68.81 218 ALA A N 1
ATOM 1684 C CA . ALA A 1 218 ? -14.022 -18.781 24.292 1.00 68.81 218 ALA A CA 1
ATOM 1685 C C . ALA A 1 218 ? -15.454 -19.211 24.670 1.00 68.81 218 ALA A C 1
ATOM 1687 O O . ALA A 1 218 ? -16.203 -19.648 23.791 1.00 68.81 218 ALA A O 1
ATOM 1688 N N . PRO A 1 219 ? -15.856 -19.122 25.954 1.00 58.84 219 PRO A N 1
ATOM 1689 C CA . PRO A 1 219 ? -17.179 -19.556 26.378 1.00 58.84 219 PRO A CA 1
ATOM 1690 C C . PRO A 1 219 ? -18.230 -18.811 25.558 1.00 58.84 219 PRO A C 1
ATOM 1692 O O . PRO A 1 219 ? -18.219 -17.579 25.503 1.00 58.84 219 PRO A O 1
ATOM 1695 N N . ALA A 1 220 ? -19.112 -19.571 24.903 1.00 53.97 220 ALA A N 1
ATOM 1696 C CA . ALA A 1 220 ? -20.212 -19.067 24.095 1.00 53.97 220 ALA A CA 1
ATOM 1697 C C . ALA A 1 220 ? -21.180 -18.271 24.982 1.00 53.97 220 ALA A C 1
ATOM 1699 O O . ALA A 1 220 ? -22.199 -18.766 25.464 1.00 53.97 220 ALA A O 1
ATOM 1700 N N . GLY A 1 221 ? -20.839 -17.013 25.244 1.00 51.19 221 GLY A N 1
ATOM 1701 C CA . GLY A 1 221 ? -21.691 -16.069 25.939 1.00 51.19 221 GLY A CA 1
ATOM 1702 C C . GLY A 1 221 ? -22.874 -15.726 25.048 1.00 51.19 221 GLY A C 1
ATOM 1703 O O . GLY A 1 221 ? -22.768 -14.800 24.259 1.00 51.19 221 GLY A O 1
ATOM 1704 N N . LYS A 1 222 ? -23.957 -16.508 25.151 1.00 51.53 222 LYS A N 1
ATOM 1705 C CA . LYS A 1 222 ? -25.381 -16.246 24.822 1.00 51.53 222 LYS A CA 1
ATOM 1706 C C . LYS A 1 222 ? -25.755 -15.487 23.526 1.00 51.53 222 LYS A C 1
ATOM 1708 O O . LYS A 1 222 ? -26.933 -15.236 23.319 1.00 51.53 222 LYS A O 1
ATOM 1713 N N . ASN A 1 223 ? -24.823 -15.180 22.627 1.00 56.94 223 ASN A N 1
ATOM 1714 C CA . ASN A 1 223 ? -25.038 -14.374 21.420 1.00 56.94 223 ASN A CA 1
ATOM 1715 C C . ASN A 1 223 ? -24.315 -14.945 20.185 1.00 56.94 223 ASN A C 1
ATOM 1717 O O . ASN A 1 223 ? -23.917 -14.211 19.282 1.00 56.94 223 ASN A O 1
ATOM 1721 N N . SER A 1 224 ? -24.150 -16.265 20.095 1.00 52.34 224 SER A N 1
ATOM 1722 C CA . SER A 1 224 ? -23.719 -16.915 18.853 1.00 52.34 224 SER A CA 1
ATOM 1723 C C . SER A 1 224 ? -24.933 -17.140 17.949 1.00 52.34 224 SER A C 1
ATOM 1725 O O . SER A 1 224 ? -25.570 -18.193 17.978 1.00 52.34 224 SER A O 1
ATOM 1727 N N . LYS A 1 225 ? -25.279 -16.125 17.152 1.00 61.56 225 LYS A N 1
ATOM 1728 C CA . LYS A 1 225 ? -26.200 -16.297 16.023 1.00 61.56 225 LYS A CA 1
ATOM 1729 C C . LYS A 1 225 ? -25.556 -17.317 15.069 1.00 61.56 225 LYS A C 1
ATOM 1731 O O . LYS A 1 225 ? -24.374 -17.144 14.762 1.00 61.56 225 LYS A O 1
ATOM 1736 N N . PRO A 1 226 ? -26.257 -18.387 14.650 1.00 64.62 226 PRO A N 1
ATOM 1737 C CA . PRO A 1 226 ? -25.664 -19.383 13.768 1.00 64.62 226 PRO A CA 1
ATOM 1738 C C . PRO A 1 226 ? -25.161 -18.695 12.492 1.00 64.62 226 PRO A C 1
ATOM 1740 O O . PRO A 1 226 ? -25.803 -17.741 12.032 1.00 64.62 226 PRO A O 1
ATOM 1743 N N . PRO A 1 227 ? -24.013 -19.128 11.936 1.00 63.88 227 PRO A N 1
ATOM 1744 C CA . PRO A 1 227 ? -23.533 -18.595 10.671 1.00 63.88 227 PRO A CA 1
ATOM 1745 C C . PRO A 1 227 ? -24.660 -18.729 9.651 1.00 63.88 227 PRO A C 1
ATOM 1747 O O . PRO A 1 227 ? -25.255 -19.800 9.518 1.00 63.88 227 PRO A O 1
ATOM 1750 N N . ALA A 1 228 ? -25.003 -17.618 8.997 1.00 66.50 228 ALA A N 1
ATOM 1751 C CA . ALA A 1 228 ? -26.071 -17.597 8.013 1.00 66.50 228 ALA A CA 1
ATOM 1752 C C . ALA A 1 228 ? -25.817 -18.714 6.996 1.00 66.50 228 ALA A C 1
ATOM 1754 O O . ALA A 1 228 ? -24.736 -18.778 6.402 1.00 66.50 228 ALA A O 1
ATOM 1755 N N . ALA A 1 229 ? -26.801 -19.603 6.834 1.00 73.12 229 ALA A N 1
ATOM 1756 C CA . ALA A 1 229 ? -26.802 -20.578 5.761 1.00 73.12 229 ALA A CA 1
ATOM 1757 C C . ALA A 1 229 ? -26.572 -19.805 4.460 1.00 73.12 229 ALA A C 1
ATOM 1759 O O . ALA A 1 229 ? -27.340 -18.906 4.110 1.00 73.12 229 ALA A O 1
ATOM 1760 N N . HIS A 1 230 ? -25.447 -20.084 3.814 1.00 68.88 230 HIS A N 1
ATOM 1761 C CA . HIS A 1 230 ? -25.082 -19.477 2.547 1.00 68.88 230 HIS A CA 1
ATOM 1762 C C . HIS A 1 230 ? -26.184 -19.854 1.567 1.00 68.88 230 HIS A C 1
ATOM 1764 O O . HIS A 1 230 ? -26.419 -21.035 1.308 1.00 68.88 230 HIS A O 1
ATOM 1770 N N . LEU A 1 231 ? -26.903 -18.839 1.087 1.00 71.94 231 LEU A N 1
ATOM 1771 C CA . LEU A 1 231 ? -27.889 -19.017 0.035 1.00 71.94 231 LEU A CA 1
ATOM 1772 C C . LEU A 1 231 ? -27.194 -19.744 -1.124 1.00 71.94 231 LEU A C 1
ATOM 1774 O O . LEU A 1 231 ? -26.060 -19.379 -1.453 1.00 71.94 231 LEU A O 1
ATOM 1778 N N . PRO A 1 232 ? -27.824 -20.772 -1.716 1.00 75.38 232 PRO A N 1
ATOM 1779 C CA . PRO A 1 232 ? -27.246 -21.465 -2.853 1.00 75.38 232 PRO A CA 1
ATOM 1780 C C . PRO A 1 232 ? -26.929 -20.427 -3.927 1.00 75.38 232 PRO A C 1
ATOM 1782 O O . PRO A 1 232 ? -27.814 -19.718 -4.408 1.00 75.38 232 PRO A O 1
ATOM 1785 N N . THR A 1 233 ? -25.648 -20.288 -4.262 1.00 75.06 233 THR A N 1
ATOM 1786 C CA . THR A 1 233 ? -25.245 -19.468 -5.400 1.00 75.06 233 THR A CA 1
ATOM 1787 C C . THR A 1 233 ? -25.848 -20.113 -6.643 1.00 75.06 233 THR A C 1
ATOM 1789 O O . THR A 1 233 ? -25.588 -21.303 -6.855 1.00 75.06 233 THR A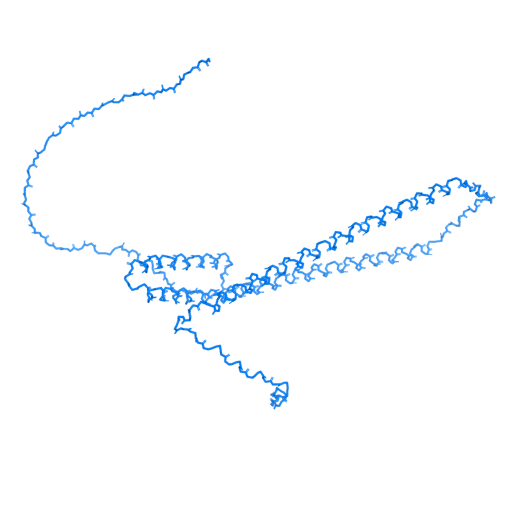 O 1
ATOM 1792 N N . PRO A 1 234 ? -26.657 -19.388 -7.435 1.00 76.19 234 PRO A N 1
ATOM 1793 C CA . PRO A 1 234 ? -27.279 -19.950 -8.623 1.00 76.19 234 PRO A CA 1
ATOM 1794 C C . PRO A 1 234 ? -26.199 -20.540 -9.522 1.00 76.19 234 PRO A C 1
ATOM 1796 O O . PRO A 1 234 ? -25.149 -19.930 -9.751 1.00 76.19 234 PRO A O 1
ATOM 1799 N N . SER A 1 235 ? -26.447 -21.754 -10.002 1.00 79.00 235 SER A N 1
ATOM 1800 C CA . SER A 1 235 ? -25.551 -22.397 -10.948 1.00 79.00 235 SER A CA 1
ATOM 1801 C C . SER A 1 235 ? -25.542 -21.592 -12.251 1.00 79.00 235 SER A C 1
ATOM 1803 O O . SER A 1 235 ? -26.495 -20.882 -12.577 1.00 79.00 235 SER A O 1
ATOM 1805 N N . ALA A 1 236 ? -24.473 -21.700 -13.042 1.00 75.12 236 ALA A N 1
ATOM 1806 C CA . ALA A 1 236 ? -24.387 -21.009 -14.334 1.00 75.12 236 ALA A CA 1
ATOM 1807 C C . ALA A 1 236 ? -25.569 -21.339 -15.279 1.00 75.12 236 ALA A C 1
ATOM 1809 O O . ALA A 1 236 ? -25.911 -20.546 -16.158 1.00 75.12 236 ALA A O 1
ATOM 1810 N N . SER A 1 237 ? -26.207 -22.494 -15.076 1.00 76.00 237 SER A N 1
ATOM 1811 C CA . SER A 1 237 ? -27.438 -22.944 -15.732 1.00 76.00 237 SER A CA 1
ATOM 1812 C C . SER A 1 237 ? -28.647 -22.063 -15.397 1.00 76.00 237 SER A C 1
ATOM 1814 O O . SER A 1 237 ? -29.383 -21.680 -16.303 1.00 76.00 237 SER A O 1
ATOM 1816 N N . ASP A 1 238 ? -28.806 -21.670 -14.133 1.00 78.25 238 ASP A N 1
ATOM 1817 C CA . ASP A 1 238 ? -29.943 -20.868 -13.658 1.00 78.25 238 ASP A CA 1
ATOM 1818 C C . ASP A 1 238 ? -29.877 -19.432 -14.195 1.00 78.25 238 ASP A C 1
ATOM 1820 O O . ASP A 1 238 ? -30.889 -18.824 -14.536 1.00 78.25 238 ASP A O 1
ATOM 1824 N N . ILE A 1 239 ? -28.660 -18.906 -14.356 1.00 75.38 239 ILE A N 1
ATOM 1825 C CA . ILE A 1 239 ? -28.413 -17.570 -14.916 1.00 75.38 239 ILE A CA 1
ATOM 1826 C C . ILE A 1 239 ? -28.724 -17.539 -16.422 1.00 75.38 239 ILE A C 1
ATOM 1828 O O . ILE A 1 239 ? -29.220 -16.535 -16.931 1.00 75.38 239 ILE A O 1
ATOM 1832 N N . ARG A 1 240 ? -28.471 -18.639 -17.148 1.00 75.06 240 ARG A N 1
ATOM 1833 C CA . ARG A 1 240 ? -28.788 -18.749 -18.585 1.00 75.06 240 ARG A CA 1
ATOM 1834 C C . ARG A 1 240 ? -30.284 -18.853 -18.877 1.00 75.06 240 ARG A C 1
ATOM 1836 O O . ARG A 1 240 ? -30.679 -18.527 -19.993 1.00 75.06 240 ARG A O 1
ATOM 1843 N N . ALA A 1 241 ? -31.088 -19.300 -17.914 1.00 76.75 241 ALA A N 1
ATOM 1844 C CA . ALA A 1 241 ? -32.533 -19.462 -18.063 1.00 76.75 241 ALA A CA 1
ATOM 1845 C C . ALA A 1 241 ? -33.328 -18.157 -17.859 1.00 76.75 241 ALA A C 1
ATOM 1847 O O . ALA A 1 241 ? -34.537 -18.136 -18.089 1.00 76.75 241 ALA A O 1
ATOM 1848 N N . LEU A 1 242 ? -32.680 -17.061 -17.445 1.00 75.62 242 LEU A N 1
ATOM 1849 C CA . LEU A 1 242 ? -33.355 -15.777 -17.277 1.00 75.62 242 LEU A CA 1
ATOM 1850 C C . LEU A 1 242 ? -33.695 -15.149 -18.642 1.00 75.62 242 LEU A C 1
ATOM 1852 O O . LEU A 1 242 ? -32.839 -15.114 -19.533 1.00 75.62 242 LEU A O 1
ATOM 1856 N N . PRO A 1 243 ? -34.921 -14.621 -18.822 1.00 71.44 243 PRO A N 1
ATOM 1857 C CA . PRO A 1 243 ? -35.308 -13.967 -20.062 1.00 71.44 243 PRO A CA 1
ATOM 1858 C C . PRO A 1 243 ? -34.430 -12.733 -20.281 1.00 71.44 243 PRO A C 1
ATOM 1860 O O . PRO A 1 243 ? -34.341 -11.852 -19.422 1.00 71.44 243 PRO A O 1
ATOM 1863 N N . LYS A 1 244 ? -33.771 -12.676 -21.440 1.00 73.19 244 LYS A N 1
ATOM 1864 C CA . LYS A 1 244 ? -33.025 -11.492 -21.868 1.00 73.19 244 LYS A CA 1
ATOM 1865 C C . LYS A 1 244 ? -34.030 -10.362 -22.097 1.00 73.19 244 LYS A C 1
ATOM 1867 O O . LYS A 1 244 ? -34.922 -10.511 -22.929 1.00 73.19 244 LYS A O 1
ATOM 1872 N N . ARG A 1 245 ? -33.908 -9.290 -21.314 1.00 58.00 245 ARG A N 1
ATOM 1873 C CA . ARG A 1 245 ? -34.568 -8.011 -21.598 1.00 58.00 245 ARG A CA 1
ATOM 1874 C C . ARG A 1 245 ? -33.832 -7.276 -22.704 1.00 58.00 245 ARG A C 1
ATOM 1876 O O . ARG A 1 245 ? -32.587 -7.395 -22.738 1.00 58.00 245 ARG A O 1
#

Secondary structure (DSSP, 8-state):
------------------------------------------------S---HHHHHHHHHHHHHHHHHHHHHHTTSS-HHHHHHHHHHHHHHHHHHHHHHHHHHHHHHHHHHHHHHHHHHHHHHHHHHHHHHHHHHHHHHHHHS--------TT------HHHHHHHHHHHHHHHHHHHHHHHHHHHHHHHHHHHHHHHHHHHHHHHHHHHHHHHHS---S--PPPP--PPPPPHHHHHTSPP-